Protein AF-A0A1R4H0F1-F1 (afdb_monomer_lite)

Sequence (325 aa):
MDKLKLHSPNFIQDNIAKLAELFPNCITETLGTDGMPQKAIDFDQLRQELSDKIVEGPQERYQLNWPGKREALLTANAPIAKTLRPYREESVDFDTTQNLYIEGDNLDALKLLQETYLGKVKMIYIDPPYNTGNDFIYEDDFAEDSESYLLKSNQKDEAGNRLVTNDESNGRFHSDWLSMMYSRLKLARNLLRDDGVIFISIDDNEQANLKRLCDEIFGESNLLATITIKVRYEGKTLVEDMNFQKLIENVYFYAKSKPLVKLKKPESEYDFSKFEWYIKETGEPNIIELGGKKVEVFFDGSFEIVRGEPSNRHSAPLNKNLAFN

InterPro domains:
  IPR002052 DNA methylase, N-6 adenine-specific, conserved site [PS00092] (124-130)
  IPR002295 N4/N6-methyltransferase, Type III restriction-modification enzyme EcoPI Mod subunit-like [PR00506] (121-133)
  IPR002295 N4/N6-methyltransferase, Type III restriction-modification enzyme EcoPI Mod subunit-like [PR00506] (184-203)
  IPR002941 DNA methylase N-4/N-6 [PF01555] (121-277)
  IPR029063 S-adenosyl-L-methionine-dependent methyltransferase superfamily [G3DSA:3.40.50.150] (95-323)
  IPR029063 S-adenosyl-L-methionine-dependent methyltransferase superfamily [SSF53335] (89-293)

Foldseek 3Di:
DPPPPPDDDPVQVVVLVVCCLVQVLQWFWDQDPVRDTDIDGNPQVVVLLVDLDRDDDDDDGDADDDPCQSVLSNLLVPADPDDDDDDVVPDDPVVPDPDDDGDDDLLNVLRNCCVPQFQPAAEAEDEDDQLPQADDDDDSDPDDPVVVVCVVQVQADPVGDGNDRLHPPDPCSLVVVLSSVLSNVLSVLRSHHQLHKYKYKYAPRCVVVVLSSCCSRQNPVQWPDKDKDQPDDDPDDDDPPDPDDRGIIIMTMGGSHNVNHDDDDPDDDDDLPVVFKAKAFQAFFDWDADPNDTDTADDPPRIDIDGHDRDPDPRPPPPPPHPDD

pLDDT: mean 75.24, std 17.69, range [31.14, 98.38]

Organism: NCBI:txid360316

Structure (mmCIF, N/CA/C/O backbone):
data_AF-A0A1R4H0F1-F1
#
_entry.id   AF-A0A1R4H0F1-F1
#
loop_
_atom_site.group_PDB
_atom_site.id
_atom_site.type_symbol
_atom_site.label_atom_id
_atom_site.label_alt_id
_atom_site.label_comp_id
_atom_site.label_asym_id
_atom_site.label_entity_id
_atom_site.label_seq_id
_atom_site.pdbx_PDB_ins_code
_atom_site.Cartn_x
_atom_site.Cartn_y
_atom_site.Cartn_z
_atom_site.occupancy
_atom_site.B_iso_or_equiv
_atom_site.auth_seq_id
_atom_site.auth_comp_id
_atom_site.auth_asym_id
_atom_site.auth_atom_id
_atom_site.pdbx_PDB_model_num
ATOM 1 N N . MET A 1 1 ? 17.149 -40.852 -5.170 1.00 35.75 1 MET A N 1
ATOM 2 C CA . MET A 1 1 ? 17.083 -41.251 -3.750 1.00 35.75 1 MET A CA 1
ATOM 3 C C . MET A 1 1 ? 17.073 -39.980 -2.928 1.00 35.75 1 MET A C 1
ATOM 5 O O . MET A 1 1 ? 18.125 -39.372 -2.758 1.00 35.75 1 MET A O 1
ATOM 9 N N . ASP A 1 2 ? 15.892 -39.551 -2.493 1.00 42.28 2 ASP A N 1
ATOM 10 C CA . ASP A 1 2 ? 15.764 -38.468 -1.523 1.00 42.28 2 ASP A CA 1
ATOM 11 C C . ASP A 1 2 ? 16.336 -38.944 -0.191 1.00 42.28 2 ASP A C 1
ATOM 13 O O . ASP A 1 2 ? 15.896 -39.950 0.370 1.00 42.28 2 ASP A O 1
ATOM 17 N N . LYS A 1 3 ? 17.375 -38.261 0.295 1.00 45.94 3 LYS A N 1
ATOM 18 C CA . LYS A 1 3 ? 17.922 -38.529 1.624 1.00 45.94 3 LYS A CA 1
ATOM 19 C C . LYS A 1 3 ? 16.839 -38.194 2.650 1.00 45.94 3 LYS A C 1
ATOM 21 O O . LYS A 1 3 ? 16.503 -37.025 2.828 1.00 45.94 3 LYS A O 1
ATOM 26 N N . LEU A 1 4 ? 16.314 -39.218 3.325 1.00 45.72 4 LEU A N 1
ATOM 27 C CA . LEU A 1 4 ? 15.469 -39.060 4.507 1.00 45.72 4 LEU A CA 1
ATOM 28 C C . LEU A 1 4 ? 16.201 -38.175 5.524 1.00 45.72 4 LEU A C 1
ATOM 30 O O . LEU A 1 4 ? 17.261 -38.541 6.034 1.00 45.72 4 LEU A O 1
ATOM 34 N N . LYS A 1 5 ? 15.645 -36.991 5.796 1.00 44.50 5 LYS A N 1
ATOM 35 C CA . LYS A 1 5 ? 16.116 -36.112 6.868 1.00 44.50 5 LYS A CA 1
ATOM 36 C C . LYS A 1 5 ? 15.763 -36.784 8.203 1.00 44.50 5 LYS A C 1
ATOM 38 O O . LYS A 1 5 ? 14.601 -36.819 8.585 1.00 44.50 5 LYS A O 1
ATOM 43 N N . LEU A 1 6 ? 16.757 -37.352 8.887 1.00 44.75 6 LEU A N 1
ATOM 44 C CA . LEU A 1 6 ? 16.629 -38.085 10.161 1.00 44.75 6 LEU A CA 1
ATOM 45 C C . LEU A 1 6 ? 16.528 -37.153 11.386 1.00 44.75 6 LEU A C 1
ATOM 47 O O . LEU A 1 6 ? 17.068 -37.447 12.452 1.00 44.75 6 LEU A O 1
ATOM 51 N N . HIS A 1 7 ? 15.860 -36.010 11.243 1.00 51.75 7 HIS A N 1
ATOM 52 C CA . HIS A 1 7 ? 15.676 -35.040 12.320 1.00 51.75 7 HIS A CA 1
ATOM 53 C C . HIS A 1 7 ? 14.220 -34.580 12.330 1.00 51.75 7 HIS A C 1
ATOM 55 O O . HIS A 1 7 ? 13.654 -34.311 11.269 1.00 51.75 7 HIS A O 1
ATOM 61 N N . SER A 1 8 ? 13.618 -34.502 13.519 1.00 45.91 8 SER A N 1
ATOM 62 C CA . SER A 1 8 ? 12.280 -33.934 13.693 1.00 45.91 8 SER A CA 1
ATOM 63 C C . SER A 1 8 ? 12.235 -32.511 13.112 1.00 45.91 8 SER A C 1
ATOM 65 O O . SER A 1 8 ? 13.209 -31.773 13.289 1.00 45.91 8 SER A O 1
ATOM 67 N N . PRO A 1 9 ? 11.149 -32.109 12.421 1.00 54.06 9 PRO A N 1
ATOM 68 C CA . PRO A 1 9 ? 11.022 -30.764 11.868 1.00 54.06 9 PRO A CA 1
ATOM 69 C C . PRO A 1 9 ? 11.226 -29.710 12.957 1.00 54.06 9 PRO A C 1
ATOM 71 O O . PRO A 1 9 ? 10.738 -29.867 14.079 1.00 54.06 9 PRO A O 1
ATOM 74 N N . ASN A 1 10 ? 11.932 -28.627 12.634 1.00 60.00 10 ASN A N 1
ATOM 75 C CA . ASN A 1 10 ? 12.036 -27.485 13.533 1.00 60.00 10 ASN A CA 1
ATOM 76 C C . ASN A 1 10 ? 10.717 -26.699 13.502 1.00 60.00 10 ASN A C 1
ATOM 78 O O . ASN A 1 10 ? 10.579 -25.711 12.783 1.00 60.00 10 ASN A O 1
ATOM 82 N N . PHE A 1 11 ? 9.751 -27.143 14.307 1.00 66.00 11 PHE A N 1
ATOM 83 C CA . PHE A 1 11 ? 8.430 -26.523 14.404 1.00 66.00 11 PHE A CA 1
ATOM 84 C C . PHE A 1 11 ? 8.490 -25.044 14.807 1.00 66.00 11 PHE A C 1
ATOM 86 O O . PHE A 1 11 ? 7.565 -24.302 14.502 1.00 66.00 11 PHE A O 1
ATOM 93 N N . ILE A 1 12 ? 9.565 -24.593 15.466 1.00 64.12 12 ILE A N 1
ATOM 94 C CA . ILE A 1 12 ? 9.729 -23.186 15.851 1.00 64.12 12 ILE A CA 1
ATOM 95 C C . ILE A 1 12 ? 9.881 -22.324 14.598 1.00 64.12 12 ILE A C 1
ATOM 97 O O . ILE A 1 12 ? 9.197 -21.316 14.469 1.00 64.12 12 ILE A O 1
ATOM 101 N N . GLN A 1 13 ? 10.718 -22.741 13.648 1.00 68.94 13 GLN A N 1
ATOM 102 C CA . GLN A 1 13 ? 10.959 -21.980 12.422 1.00 68.94 13 GLN A CA 1
ATOM 103 C C . GLN A 1 13 ? 9.722 -21.965 11.511 1.00 68.94 13 GLN A C 1
ATOM 105 O O . GLN A 1 13 ? 9.390 -20.922 10.951 1.00 68.94 13 GLN A O 1
ATOM 110 N N . ASP A 1 14 ? 8.987 -23.079 11.449 1.00 71.25 14 ASP A N 1
ATOM 111 C CA . ASP A 1 14 ? 7.709 -23.164 10.731 1.00 71.25 14 ASP A CA 1
ATOM 112 C C . ASP A 1 14 ? 6.618 -22.300 11.388 1.00 71.25 14 ASP A C 1
ATOM 114 O O . ASP A 1 14 ? 5.828 -21.653 10.700 1.00 71.25 14 ASP A O 1
ATOM 118 N N . ASN A 1 15 ? 6.574 -22.249 12.723 1.00 71.88 15 ASN A N 1
ATOM 119 C CA . ASN A 1 15 ? 5.637 -21.398 13.457 1.00 71.88 15 ASN A CA 1
ATOM 120 C C . ASN A 1 15 ? 5.981 -19.913 13.302 1.00 71.88 15 ASN A C 1
ATOM 122 O O . ASN A 1 15 ? 5.075 -19.107 13.106 1.00 71.88 15 ASN A O 1
ATOM 126 N N . ILE A 1 16 ? 7.270 -19.554 13.323 1.00 77.25 16 ILE A N 1
ATOM 127 C CA . ILE A 1 16 ? 7.734 -18.195 13.017 1.00 77.25 16 ILE A CA 1
ATOM 128 C C . ILE A 1 16 ? 7.351 -17.826 11.585 1.00 77.25 16 ILE A C 1
ATOM 130 O O . ILE A 1 16 ? 6.864 -16.725 11.369 1.00 77.25 16 ILE A O 1
ATOM 134 N N . ALA A 1 17 ? 7.504 -18.729 10.613 1.00 76.88 17 ALA A N 1
ATOM 135 C CA . ALA A 1 17 ? 7.115 -18.465 9.228 1.00 76.88 17 ALA A CA 1
ATOM 136 C C . ALA A 1 17 ? 5.603 -18.214 9.081 1.00 76.88 17 ALA A C 1
ATOM 138 O O . ALA A 1 17 ? 5.207 -17.260 8.416 1.00 76.88 17 ALA A O 1
ATOM 139 N N . LYS A 1 18 ? 4.757 -19.007 9.753 1.00 79.19 18 LYS A N 1
ATOM 140 C CA . LYS A 1 18 ? 3.297 -18.795 9.770 1.00 79.19 18 LYS A CA 1
ATOM 141 C C . LYS A 1 18 ? 2.907 -17.490 10.461 1.00 79.19 18 LYS A C 1
ATOM 143 O O . LYS A 1 18 ? 2.039 -16.771 9.978 1.00 79.19 18 LYS A O 1
ATOM 148 N N . LEU A 1 19 ? 3.547 -17.169 11.586 1.00 81.19 19 LEU A N 1
ATOM 149 C CA . LEU A 1 19 ? 3.312 -15.904 12.279 1.00 81.19 19 LEU A CA 1
ATOM 150 C C . LEU A 1 19 ? 3.825 -14.714 11.467 1.00 81.19 19 LEU A C 1
ATOM 152 O O . LEU A 1 19 ? 3.158 -13.694 11.452 1.00 81.19 19 LEU A O 1
ATOM 156 N N . ALA A 1 20 ? 4.925 -14.857 10.727 1.00 80.69 20 ALA A N 1
ATOM 157 C CA . ALA A 1 20 ? 5.424 -13.840 9.804 1.00 80.69 20 ALA A CA 1
ATOM 158 C C . ALA A 1 20 ? 4.466 -13.588 8.634 1.00 80.69 20 ALA A C 1
ATOM 160 O O . ALA A 1 20 ? 4.371 -12.470 8.138 1.00 80.69 20 ALA A O 1
ATOM 161 N N . GLU A 1 21 ? 3.760 -14.621 8.178 1.00 77.50 21 GLU A N 1
ATOM 162 C CA . GLU A 1 21 ? 2.752 -14.496 7.127 1.00 77.50 21 GLU A CA 1
ATOM 163 C C . GLU A 1 21 ? 1.502 -13.749 7.623 1.00 77.50 21 GLU A C 1
ATOM 165 O O . GLU A 1 21 ? 0.977 -12.865 6.937 1.00 77.50 21 GLU A O 1
ATOM 170 N N . LEU A 1 22 ? 1.046 -14.066 8.838 1.00 75.38 22 LEU A N 1
ATOM 171 C CA . LEU A 1 22 ? -0.138 -13.452 9.443 1.00 75.38 22 LEU A CA 1
ATOM 172 C C . LEU A 1 22 ? 0.143 -12.038 9.977 1.00 75.38 22 LEU A C 1
ATOM 174 O O . LEU A 1 22 ? -0.590 -11.105 9.645 1.00 75.38 22 LEU A O 1
ATOM 178 N N . PHE A 1 23 ? 1.226 -11.891 10.739 1.00 82.00 23 PHE A N 1
ATOM 179 C CA . PHE A 1 23 ? 1.650 -10.697 11.473 1.00 82.00 23 PHE A CA 1
ATOM 180 C C . PHE A 1 23 ? 3.108 -10.337 11.120 1.00 82.00 23 PHE A C 1
ATOM 182 O O . PHE A 1 23 ? 4.016 -10.518 11.937 1.00 82.00 23 PHE A O 1
ATOM 189 N N . PRO A 1 24 ? 3.373 -9.852 9.892 1.00 79.06 24 PRO A N 1
ATOM 190 C CA . PRO A 1 24 ? 4.731 -9.532 9.443 1.00 79.06 24 PRO A CA 1
ATOM 191 C C . PRO A 1 24 ? 5.394 -8.444 10.291 1.00 79.06 24 PRO A C 1
ATOM 193 O O . PRO A 1 24 ? 6.608 -8.476 10.481 1.00 79.06 24 PRO A O 1
ATOM 196 N N . ASN A 1 25 ? 4.599 -7.521 10.836 1.00 74.12 25 ASN A N 1
ATOM 197 C CA . ASN A 1 25 ? 5.060 -6.465 11.728 1.00 74.12 25 ASN A CA 1
ATOM 198 C C . ASN A 1 25 ? 5.631 -7.016 13.042 1.00 74.12 25 ASN A C 1
ATOM 200 O O . ASN A 1 25 ? 6.566 -6.430 13.562 1.00 74.12 25 ASN A O 1
ATOM 204 N N . CYS A 1 26 ? 5.141 -8.160 13.533 1.00 81.12 26 CYS A N 1
ATOM 205 C CA . CYS A 1 26 ? 5.631 -8.811 14.751 1.00 81.12 26 CYS A CA 1
AT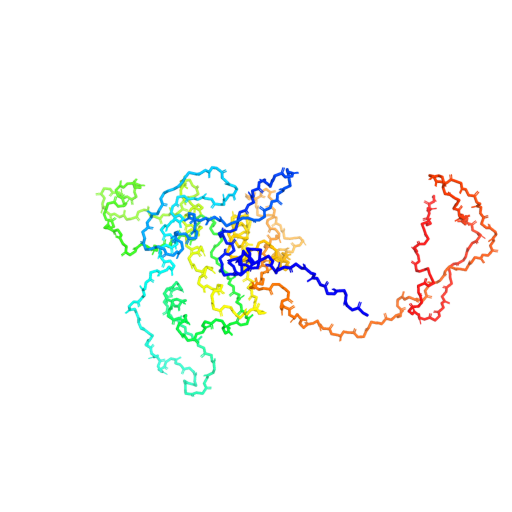OM 206 C C . CYS A 1 26 ? 6.940 -9.590 14.553 1.00 81.12 26 CYS A C 1
ATOM 208 O O . CYS A 1 26 ? 7.341 -10.330 15.450 1.00 81.12 26 CYS A O 1
ATOM 210 N N . ILE A 1 27 ? 7.592 -9.507 13.392 1.00 81.31 27 ILE A N 1
ATOM 211 C CA . ILE A 1 27 ? 8.864 -10.188 13.144 1.00 81.31 27 ILE A CA 1
ATOM 212 C C . ILE A 1 27 ? 10.009 -9.205 13.327 1.00 81.31 27 ILE A C 1
ATOM 214 O O . ILE A 1 27 ? 10.061 -8.159 12.689 1.00 81.31 27 ILE A O 1
ATOM 218 N N . THR A 1 28 ? 10.959 -9.580 14.174 1.00 78.19 28 THR A N 1
ATOM 219 C CA . THR A 1 28 ? 12.157 -8.797 14.471 1.00 78.19 28 THR A CA 1
ATOM 220 C C . THR A 1 28 ? 13.416 -9.630 14.232 1.00 78.19 28 THR A C 1
ATOM 222 O O . THR A 1 28 ? 13.347 -10.845 14.028 1.00 78.19 28 THR A O 1
ATOM 225 N N . GLU A 1 29 ? 14.579 -8.990 14.243 1.00 79.75 29 GLU A N 1
ATOM 226 C CA . GLU A 1 29 ? 15.872 -9.658 14.112 1.00 79.75 29 GLU A CA 1
ATOM 227 C C . GLU A 1 29 ? 16.598 -9.647 15.458 1.00 79.75 29 GLU A C 1
ATOM 229 O O . GLU A 1 29 ? 16.729 -8.615 16.113 1.00 79.75 29 GLU A O 1
ATOM 234 N N . THR A 1 30 ? 17.079 -10.814 15.878 1.00 73.56 30 THR A N 1
ATOM 235 C CA . THR A 1 30 ? 17.906 -10.975 17.081 1.00 73.56 30 THR A CA 1
ATOM 236 C C . THR A 1 30 ? 19.230 -11.618 16.711 1.00 73.56 30 THR A C 1
ATOM 238 O O . THR A 1 30 ? 19.293 -12.422 15.783 1.00 73.56 30 THR A O 1
ATOM 241 N N . LEU A 1 31 ? 20.298 -11.291 17.435 1.00 71.38 31 LEU A N 1
ATOM 242 C CA . LEU A 1 31 ? 21.578 -11.967 17.254 1.00 71.38 31 LEU A CA 1
ATOM 243 C C . LEU A 1 31 ? 21.491 -13.382 17.838 1.00 71.38 31 LEU A C 1
ATOM 245 O O . LEU A 1 31 ? 21.255 -13.553 19.034 1.00 71.38 31 LEU A O 1
ATOM 249 N N . GLY A 1 32 ? 21.677 -14.392 16.987 1.00 65.44 32 GLY A N 1
ATOM 250 C CA . GLY A 1 32 ? 21.811 -15.776 17.429 1.00 65.44 32 GLY A CA 1
ATOM 251 C C . GLY A 1 32 ? 23.121 -16.003 18.188 1.00 65.44 32 GLY A C 1
ATOM 252 O O . GLY A 1 32 ? 24.015 -15.155 18.192 1.00 65.44 32 GLY A O 1
ATOM 253 N N . THR A 1 33 ? 23.279 -17.194 18.769 1.00 62.19 33 THR A N 1
ATOM 254 C CA . THR A 1 33 ? 24.511 -17.637 19.461 1.00 62.19 33 THR A CA 1
ATOM 255 C C . THR A 1 33 ? 25.776 -17.539 18.605 1.00 62.19 33 THR A C 1
ATOM 257 O O . THR A 1 33 ? 26.886 -17.518 19.127 1.00 62.19 33 THR A O 1
ATOM 260 N N . ASP A 1 34 ? 25.591 -17.435 17.293 1.00 70.81 34 ASP A N 1
ATOM 261 C CA . ASP A 1 34 ? 26.627 -17.498 16.271 1.00 70.81 34 ASP A CA 1
ATOM 262 C C . ASP A 1 34 ? 26.987 -16.090 15.748 1.00 70.81 34 ASP A C 1
ATOM 264 O O . ASP A 1 34 ? 27.758 -15.951 14.801 1.00 70.81 34 ASP A O 1
ATOM 268 N N . GLY A 1 35 ? 26.384 -15.036 16.320 1.00 67.50 35 GLY A N 1
ATOM 269 C CA . GLY A 1 35 ? 26.554 -13.640 15.899 1.00 67.50 35 GLY A CA 1
ATOM 270 C C . GLY A 1 35 ? 25.820 -13.265 14.606 1.00 67.50 35 GLY A C 1
ATOM 271 O O . GLY A 1 35 ? 25.926 -12.130 14.152 1.00 67.50 35 GLY A O 1
ATOM 272 N N . MET A 1 36 ? 25.065 -14.194 14.014 1.00 66.00 36 MET A N 1
ATOM 273 C CA . MET A 1 36 ? 24.259 -13.956 12.814 1.00 66.00 36 MET A CA 1
ATOM 274 C C . MET A 1 36 ? 22.847 -13.473 13.179 1.00 66.00 36 MET A C 1
ATOM 276 O O . MET A 1 36 ? 22.271 -13.987 14.146 1.00 66.00 36 MET A O 1
ATOM 280 N N . PRO A 1 37 ? 22.256 -12.536 12.412 1.00 70.06 37 PRO A N 1
ATOM 281 C CA . PRO A 1 37 ? 20.871 -12.123 12.606 1.00 70.06 37 PRO A CA 1
ATOM 282 C C . PRO A 1 37 ? 19.925 -13.295 12.309 1.00 70.06 37 PRO A C 1
ATOM 284 O O . PRO A 1 37 ? 19.971 -13.912 11.244 1.00 70.06 37 PRO A O 1
ATOM 287 N N . GLN A 1 38 ? 19.068 -13.617 13.273 1.00 73.50 38 GLN A N 1
ATOM 288 C CA . GLN A 1 38 ? 18.016 -14.622 13.172 1.00 73.50 38 GLN A CA 1
ATOM 289 C C . GLN A 1 38 ? 16.654 -13.958 13.370 1.00 73.50 38 GLN A C 1
ATOM 291 O O . GLN A 1 38 ? 16.481 -13.124 14.262 1.00 73.50 38 GLN A O 1
ATOM 296 N N . LYS A 1 39 ? 15.672 -14.357 12.552 1.00 74.00 39 LYS A N 1
ATOM 297 C CA . LYS A 1 39 ? 14.285 -13.901 12.690 1.00 74.00 39 LYS A CA 1
ATOM 298 C C . LYS A 1 39 ? 13.688 -14.433 13.990 1.00 74.00 39 LYS A C 1
ATOM 300 O O . LYS A 1 39 ? 13.680 -15.643 14.214 1.00 74.00 39 LYS A O 1
ATOM 305 N N . ALA A 1 40 ? 13.151 -13.534 14.797 1.00 76.56 40 ALA A N 1
ATOM 306 C CA . ALA A 1 40 ? 12.453 -13.815 16.039 1.00 76.56 40 ALA A CA 1
ATOM 307 C C . ALA A 1 40 ? 11.068 -13.154 16.029 1.00 76.56 40 ALA A C 1
ATOM 309 O O . ALA A 1 40 ? 10.782 -12.285 15.206 1.00 76.56 40 ALA A O 1
ATOM 310 N N . ILE A 1 41 ? 10.200 -13.585 16.942 1.00 77.75 41 ILE A N 1
ATOM 311 C CA . ILE A 1 41 ? 8.876 -12.990 17.134 1.00 77.75 41 ILE A CA 1
ATOM 312 C C . ILE A 1 41 ? 8.973 -11.930 18.227 1.00 77.75 41 ILE A C 1
ATOM 314 O O . ILE A 1 41 ? 9.466 -12.200 19.324 1.00 77.75 41 ILE A O 1
ATOM 318 N N . ASP A 1 42 ? 8.457 -10.744 17.935 1.00 73.94 42 ASP A N 1
ATOM 319 C CA . ASP A 1 42 ? 8.172 -9.720 18.921 1.00 73.94 42 ASP A CA 1
ATOM 320 C C . ASP A 1 42 ? 6.906 -10.107 19.692 1.00 73.94 42 ASP A C 1
ATOM 322 O O . ASP A 1 42 ? 5.777 -9.923 19.233 1.00 73.94 42 ASP A O 1
ATOM 326 N N . PHE A 1 43 ? 7.100 -10.707 20.866 1.00 72.00 43 PHE A N 1
ATOM 327 C CA . PHE A 1 43 ? 5.990 -11.124 21.715 1.00 72.00 43 PHE A CA 1
ATOM 328 C C . PHE A 1 43 ? 5.200 -9.947 22.283 1.00 72.00 43 PHE A C 1
ATOM 330 O O . PHE A 1 43 ? 4.020 -10.136 22.554 1.00 72.00 43 PHE A O 1
ATOM 337 N N . ASP A 1 44 ? 5.788 -8.760 22.436 1.00 69.56 44 ASP A N 1
ATOM 338 C CA . ASP A 1 44 ? 5.064 -7.592 22.939 1.00 69.56 44 ASP A CA 1
ATOM 339 C C . ASP A 1 44 ? 4.136 -7.044 21.854 1.00 69.56 44 ASP A C 1
ATOM 341 O O . ASP A 1 44 ? 2.956 -6.802 22.112 1.00 69.56 44 ASP A O 1
ATOM 345 N N . GLN A 1 45 ? 4.619 -6.956 20.612 1.00 70.69 45 GLN A N 1
ATOM 346 C CA . GLN A 1 45 ? 3.795 -6.557 19.473 1.00 70.69 45 GLN A CA 1
ATOM 347 C C . GLN A 1 45 ? 2.749 -7.614 19.121 1.00 70.69 45 GLN A C 1
ATOM 349 O O . GLN A 1 45 ? 1.597 -7.271 18.872 1.00 70.69 45 GLN A O 1
ATOM 354 N N . LEU A 1 46 ? 3.108 -8.900 19.165 1.00 79.12 46 LEU A N 1
ATOM 355 C CA . LEU A 1 46 ? 2.144 -9.984 18.983 1.00 79.12 46 LEU A CA 1
ATOM 356 C C . LEU A 1 46 ? 1.079 -9.948 20.082 1.00 79.12 46 LEU A C 1
ATOM 358 O O . LEU A 1 46 ? -0.105 -10.108 19.806 1.00 79.12 46 LEU A O 1
ATOM 362 N N . ARG A 1 47 ? 1.472 -9.690 21.335 1.00 73.56 47 ARG A N 1
ATOM 363 C CA . ARG A 1 47 ? 0.522 -9.527 22.437 1.00 73.56 47 ARG A CA 1
ATOM 364 C C . ARG A 1 47 ? -0.356 -8.302 22.231 1.00 73.56 47 ARG A C 1
ATOM 366 O O . ARG A 1 47 ? -1.532 -8.394 22.540 1.00 73.56 47 ARG A O 1
ATOM 373 N N . GLN A 1 48 ? 0.170 -7.206 21.685 1.00 70.44 48 GLN A N 1
ATOM 374 C CA . GLN A 1 48 ? -0.606 -6.014 21.342 1.00 70.44 48 GLN A CA 1
ATOM 375 C C . GLN A 1 48 ? -1.597 -6.259 20.193 1.00 70.44 48 GLN A C 1
ATOM 377 O O . GLN A 1 48 ? -2.708 -5.748 20.255 1.00 70.44 48 GLN A O 1
ATOM 382 N N . GLU A 1 49 ? -1.233 -7.043 19.177 1.00 70.88 49 GLU A N 1
ATOM 383 C CA . GLU A 1 49 ? -2.146 -7.461 18.098 1.00 70.88 49 GLU A CA 1
ATOM 384 C C . GLU A 1 49 ? -3.266 -8.379 18.611 1.00 70.88 49 GLU A C 1
ATOM 386 O O . GLU A 1 49 ? -4.377 -8.370 18.087 1.00 70.88 49 GLU A O 1
ATOM 391 N N . LEU A 1 50 ? -2.982 -9.161 19.655 1.00 76.50 50 LEU A N 1
ATOM 392 C CA . LEU A 1 50 ? -3.917 -10.106 20.267 1.00 76.50 50 LEU A CA 1
ATOM 393 C C . LEU A 1 50 ? -4.665 -9.537 21.489 1.00 76.50 50 LEU A C 1
ATOM 395 O O . LEU A 1 50 ? -5.475 -10.250 22.082 1.00 76.50 50 LEU A O 1
ATOM 399 N N . SER A 1 51 ? -4.390 -8.292 21.890 1.00 64.44 51 SER A N 1
ATOM 400 C CA . SER A 1 51 ? -4.916 -7.653 23.104 1.00 64.44 51 SER A CA 1
ATOM 401 C C . SER A 1 51 ? -5.691 -6.387 22.762 1.00 64.44 51 SER A C 1
ATOM 403 O O . SER A 1 51 ? -5.239 -5.543 21.994 1.00 64.44 51 SER A O 1
ATOM 405 N N . ASP A 1 52 ? -6.832 -6.210 23.418 1.00 51.00 52 ASP A N 1
ATOM 406 C CA . ASP A 1 52 ? -7.659 -5.001 23.388 1.00 51.00 52 ASP A CA 1
ATOM 407 C C . ASP A 1 52 ? -7.085 -3.853 24.243 1.00 51.00 52 ASP A C 1
ATOM 409 O O . ASP A 1 52 ? -7.620 -2.746 24.257 1.00 51.00 52 ASP A O 1
ATOM 413 N N . LYS A 1 53 ? -5.985 -4.103 24.966 1.00 51.53 53 LYS A N 1
ATOM 414 C CA . LYS A 1 53 ? -5.324 -3.144 25.866 1.00 51.53 53 LYS A CA 1
ATOM 415 C C . LYS A 1 53 ? -3.869 -2.901 25.486 1.00 51.53 53 LYS A C 1
ATOM 417 O O . LYS A 1 53 ? -3.187 -3.787 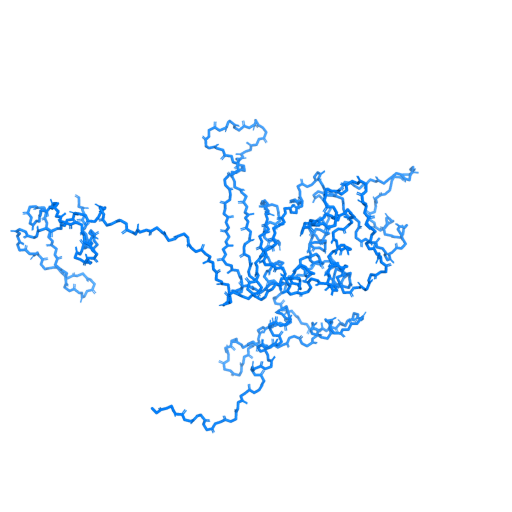24.970 1.00 51.53 53 LYS A O 1
ATOM 422 N N . ILE A 1 54 ? -3.404 -1.694 25.799 1.00 52.28 54 ILE A N 1
ATOM 423 C CA . ILE A 1 54 ? -2.026 -1.218 25.644 1.00 52.28 54 ILE A CA 1
ATOM 424 C C . ILE A 1 54 ? -1.094 -2.039 26.554 1.00 52.28 54 ILE A C 1
ATOM 426 O O . ILE A 1 54 ? -1.181 -1.950 27.776 1.00 52.28 54 ILE A O 1
ATOM 430 N N . VAL A 1 55 ? -0.205 -2.841 25.961 1.00 52.38 55 VAL A N 1
ATOM 431 C CA . VAL A 1 55 ? 0.882 -3.543 26.670 1.00 52.38 55 VAL A CA 1
ATOM 432 C C . VAL A 1 55 ? 2.166 -2.721 26.527 1.00 52.38 55 VAL A C 1
ATOM 434 O O . VAL A 1 55 ? 2.516 -2.324 25.417 1.00 52.38 55 VAL A O 1
ATOM 437 N N . GLU A 1 56 ? 2.851 -2.404 27.625 1.00 51.50 56 GLU A N 1
ATOM 438 C CA . GLU A 1 56 ? 4.181 -1.772 27.598 1.00 51.50 56 GLU A CA 1
ATOM 439 C C . GLU A 1 56 ? 5.279 -2.823 27.796 1.00 51.50 56 GLU A C 1
ATOM 441 O O . GLU A 1 56 ? 5.160 -3.693 28.660 1.00 51.50 56 GLU A O 1
ATOM 446 N N . GLY A 1 57 ? 6.350 -2.726 27.006 1.00 56.50 57 GLY A N 1
ATOM 447 C CA . GLY A 1 57 ? 7.530 -3.588 27.076 1.00 56.50 57 GLY A CA 1
ATOM 448 C C . GLY A 1 57 ? 8.798 -2.834 26.638 1.00 56.50 57 GLY A C 1
ATOM 449 O O . GLY A 1 57 ? 8.688 -1.856 25.891 1.00 56.50 57 GLY A O 1
ATOM 450 N N . PRO A 1 58 ? 10.000 -3.214 27.121 1.00 54.94 58 PRO A N 1
ATOM 451 C CA . PRO A 1 58 ? 11.241 -2.510 26.815 1.00 54.94 58 PRO A CA 1
ATOM 452 C C . PRO A 1 58 ? 11.989 -3.150 25.630 1.00 54.94 58 PRO A C 1
ATOM 454 O O . PRO A 1 58 ? 12.307 -4.334 25.690 1.00 54.94 58 PRO A O 1
ATOM 457 N N . GLN A 1 59 ? 12.347 -2.360 24.605 1.00 51.06 59 GLN A N 1
ATOM 458 C CA . GLN A 1 59 ? 13.716 -2.210 24.055 1.00 51.06 59 GLN A CA 1
ATOM 459 C C . GLN A 1 59 ? 13.753 -1.509 22.683 1.00 51.06 59 GLN A C 1
ATOM 461 O O . GLN A 1 59 ? 12.869 -1.674 21.848 1.00 51.06 59 GLN A O 1
ATOM 466 N N . GLU A 1 60 ? 14.833 -0.751 22.459 1.00 46.31 60 GLU A N 1
ATOM 467 C CA . GLU A 1 60 ? 15.207 -0.118 21.189 1.00 46.31 60 GLU A CA 1
ATOM 468 C C . GLU A 1 60 ? 15.376 -1.172 20.082 1.00 46.31 60 GLU A C 1
ATOM 470 O O . GLU A 1 60 ? 16.327 -1.953 20.075 1.00 46.31 60 GLU A O 1
ATOM 475 N N . ARG A 1 61 ? 14.436 -1.202 19.136 1.00 59.12 61 ARG A N 1
ATOM 476 C CA . ARG A 1 61 ? 14.477 -2.034 17.927 1.00 59.12 61 ARG A CA 1
ATOM 477 C C . ARG A 1 61 ? 14.198 -1.157 16.714 1.00 59.12 61 ARG A C 1
ATOM 479 O O . ARG A 1 61 ? 13.556 -0.114 16.844 1.00 59.12 61 ARG A O 1
ATOM 486 N N . TYR A 1 62 ? 14.675 -1.567 15.539 1.00 61.97 62 TYR A N 1
ATOM 487 C CA . TYR A 1 62 ? 14.350 -0.863 14.300 1.00 61.97 62 TYR A CA 1
ATOM 488 C C . TYR A 1 62 ? 12.857 -1.033 14.003 1.00 61.97 62 TYR A C 1
ATOM 490 O O . TYR A 1 62 ? 12.409 -2.105 13.608 1.00 61.97 62 TYR A O 1
ATOM 498 N N . GLN A 1 63 ? 12.092 0.029 14.229 1.00 70.50 63 GLN A N 1
ATOM 499 C CA . GLN A 1 63 ? 10.664 0.102 13.951 1.00 70.50 63 GLN A CA 1
ATOM 500 C C . GLN A 1 63 ? 10.311 1.523 13.518 1.00 70.50 63 GLN A C 1
ATOM 502 O O . GLN A 1 63 ? 10.887 2.493 14.018 1.00 70.50 63 GLN A O 1
ATOM 507 N N . LEU A 1 64 ? 9.342 1.657 12.615 1.00 79.75 64 LEU A N 1
ATOM 508 C CA . LEU A 1 64 ? 8.720 2.951 12.359 1.00 79.75 64 LEU A CA 1
ATOM 509 C C . LEU A 1 64 ? 7.841 3.289 13.569 1.00 79.75 64 LEU A C 1
ATOM 511 O O . LEU A 1 64 ? 6.926 2.533 13.887 1.00 79.75 64 LEU A O 1
ATOM 515 N N . ASN A 1 65 ? 8.107 4.392 14.263 1.00 82.44 65 ASN A N 1
ATOM 516 C CA . ASN A 1 65 ? 7.298 4.820 15.402 1.00 82.44 65 ASN A CA 1
ATOM 517 C C . ASN A 1 65 ? 6.904 6.289 15.258 1.00 82.44 65 ASN A C 1
ATOM 519 O O . ASN A 1 65 ? 7.706 7.099 14.801 1.00 82.44 65 ASN A O 1
ATOM 523 N N . TRP A 1 66 ? 5.681 6.616 15.666 1.00 82.81 66 TRP A N 1
ATOM 524 C CA . TRP A 1 66 ? 5.150 7.976 15.670 1.00 82.81 66 TRP A CA 1
ATOM 525 C C . TRP A 1 66 ? 4.097 8.133 16.783 1.00 82.81 66 TRP A C 1
ATOM 527 O O . TRP A 1 66 ? 3.465 7.144 17.180 1.00 82.81 66 TRP A O 1
ATOM 537 N N . PRO A 1 67 ? 3.893 9.351 17.313 1.00 75.12 67 PRO A N 1
ATOM 538 C CA . PRO A 1 67 ? 2.769 9.648 18.200 1.00 75.12 67 PRO A CA 1
ATOM 539 C C . PRO A 1 67 ? 1.431 9.291 17.532 1.00 75.12 67 PRO A C 1
ATOM 541 O O . PRO A 1 67 ? 1.178 9.729 16.420 1.00 75.12 67 PRO A O 1
ATOM 544 N N . GLY A 1 68 ? 0.583 8.494 18.190 1.00 74.69 68 GLY A N 1
ATOM 545 C CA . GLY A 1 68 ? -0.712 8.055 17.635 1.00 74.69 68 GLY A CA 1
ATOM 546 C C . GLY A 1 68 ? -0.697 6.682 16.947 1.00 74.69 68 GLY A C 1
ATOM 547 O O . GLY A 1 68 ? -1.755 6.108 16.703 1.00 74.69 68 GLY A O 1
ATOM 548 N N . LYS A 1 69 ? 0.474 6.055 16.734 1.00 80.44 69 LYS A N 1
ATOM 549 C CA . LYS A 1 69 ? 0.564 4.707 16.127 1.00 80.44 69 LYS A CA 1
ATOM 550 C C . LYS A 1 69 ? -0.319 3.662 16.824 1.00 80.44 69 LYS A C 1
ATOM 552 O O . LYS A 1 69 ? -0.972 2.845 16.177 1.00 80.44 69 LYS A O 1
ATOM 557 N N . ARG A 1 70 ? -0.323 3.672 18.161 1.00 72.12 70 ARG A N 1
ATOM 558 C CA . ARG A 1 70 ? -1.093 2.720 18.981 1.00 72.12 70 ARG A CA 1
ATOM 559 C C . ARG A 1 70 ? -2.598 2.941 18.848 1.00 72.12 70 ARG A C 1
ATOM 561 O O . ARG A 1 70 ? -3.347 1.972 18.806 1.00 72.12 70 ARG A O 1
ATOM 568 N N . GLU A 1 71 ? -3.023 4.195 18.762 1.00 72.19 71 GLU A N 1
ATOM 569 C CA . GLU A 1 71 ? -4.423 4.563 18.545 1.00 72.19 71 GLU A CA 1
ATOM 570 C C . GLU A 1 71 ? -4.866 4.121 17.152 1.00 72.19 71 GLU A C 1
ATOM 572 O O . GLU A 1 71 ? -5.858 3.414 17.040 1.00 72.19 71 GLU A O 1
ATOM 577 N N . ALA A 1 72 ? -4.067 4.382 16.112 1.00 72.62 72 ALA A N 1
ATOM 578 C CA . ALA A 1 72 ? -4.353 3.926 14.750 1.00 72.62 72 ALA A CA 1
ATOM 579 C C . ALA A 1 72 ? -4.536 2.397 14.657 1.00 72.62 72 ALA A C 1
ATOM 581 O O . ALA A 1 72 ? -5.399 1.906 13.923 1.00 72.62 72 ALA A O 1
ATOM 582 N N . LEU A 1 73 ? -3.748 1.637 15.427 1.00 73.31 73 LEU A N 1
ATOM 583 C CA . LEU A 1 73 ? -3.887 0.187 15.550 1.00 73.31 73 LEU A CA 1
ATOM 584 C C . LEU A 1 73 ? -5.222 -0.218 16.193 1.00 73.31 73 LEU A C 1
ATOM 586 O O . LEU A 1 73 ? -5.907 -1.105 15.679 1.00 73.31 73 LEU A O 1
ATOM 590 N N . LEU A 1 74 ? -5.596 0.429 17.300 1.00 71.25 74 LEU A N 1
ATOM 591 C CA . LEU A 1 74 ? -6.876 0.192 17.968 1.00 71.25 74 LEU A CA 1
ATOM 592 C C . LEU A 1 74 ? -8.044 0.560 17.054 1.00 71.25 74 LEU A C 1
ATOM 594 O O . LEU A 1 74 ? -8.975 -0.229 16.920 1.00 71.25 74 LEU A O 1
ATOM 598 N N . THR A 1 75 ? -7.970 1.694 16.358 1.00 72.69 75 THR A N 1
ATOM 599 C CA . THR A 1 75 ? -9.001 2.135 15.418 1.00 72.69 75 THR A CA 1
ATOM 600 C C . THR A 1 75 ? -9.180 1.131 14.286 1.00 72.69 75 THR A C 1
ATOM 602 O O . THR A 1 75 ? -10.318 0.823 13.941 1.00 72.69 75 THR A O 1
ATOM 605 N N . ALA A 1 76 ? -8.105 0.551 13.745 1.00 72.31 76 ALA A N 1
ATOM 606 C CA . ALA A 1 76 ? -8.206 -0.494 12.724 1.00 72.31 76 ALA A CA 1
ATOM 607 C C . ALA A 1 76 ? -8.933 -1.752 13.237 1.00 72.31 76 ALA A C 1
ATOM 609 O O . ALA A 1 76 ? -9.761 -2.317 12.526 1.00 72.31 76 ALA A O 1
ATOM 610 N N . ASN A 1 77 ? -8.654 -2.159 14.478 1.00 74.31 77 ASN A N 1
ATOM 611 C CA . ASN A 1 77 ? -9.206 -3.372 15.088 1.00 74.31 77 ASN A CA 1
ATOM 612 C C . ASN A 1 77 ? -10.574 -3.157 15.769 1.00 74.31 77 ASN A C 1
ATOM 614 O O . ASN A 1 77 ? -11.239 -4.130 16.127 1.00 74.31 77 ASN A O 1
ATOM 618 N N . ALA A 1 78 ? -11.004 -1.907 15.963 1.00 74.81 78 ALA A N 1
ATOM 619 C CA . ALA A 1 78 ? -12.245 -1.591 16.658 1.00 74.81 78 ALA A CA 1
ATOM 620 C C . ALA A 1 78 ? -13.475 -2.068 15.861 1.00 74.81 78 ALA A C 1
ATOM 622 O O . ALA A 1 78 ? -13.572 -1.768 14.661 1.00 74.81 78 ALA A O 1
ATOM 623 N N . PRO A 1 79 ? -14.441 -2.746 16.513 1.00 74.31 79 PRO A N 1
ATOM 624 C CA . PRO A 1 79 ? -15.666 -3.194 15.862 1.00 74.31 79 PRO A CA 1
ATOM 625 C C . PRO A 1 79 ? -16.483 -2.000 15.359 1.00 74.31 79 PRO A C 1
ATOM 627 O O . PRO A 1 79 ? -16.446 -0.915 15.939 1.00 74.31 79 PRO A O 1
ATOM 630 N N . ILE A 1 80 ? -17.244 -2.208 14.285 1.00 78.56 80 ILE A N 1
ATOM 631 C CA . ILE A 1 80 ? -18.111 -1.184 13.700 1.00 78.56 80 ILE A CA 1
ATOM 632 C C . ILE A 1 80 ? -19.583 -1.567 13.869 1.00 78.56 80 ILE A C 1
ATOM 634 O O . ILE A 1 80 ? -19.964 -2.710 13.642 1.00 78.56 80 ILE A O 1
ATOM 638 N N . ALA A 1 81 ? -20.414 -0.599 14.263 1.00 78.75 81 ALA A N 1
ATOM 639 C CA . ALA A 1 81 ? -21.866 -0.764 14.418 1.00 78.75 81 ALA A CA 1
ATOM 640 C C . ALA A 1 81 ? -22.677 -0.086 13.292 1.00 78.75 81 ALA A C 1
ATOM 642 O O . ALA A 1 81 ? -23.890 0.092 13.406 1.00 78.75 81 ALA A O 1
ATOM 643 N N . LYS A 1 82 ? -22.008 0.336 12.213 1.00 85.31 82 LYS A N 1
ATOM 644 C CA . LYS A 1 82 ? -22.636 0.927 11.023 1.00 85.31 82 LYS A CA 1
ATOM 645 C C . LYS A 1 82 ? -23.174 -0.177 10.109 1.00 85.31 82 LYS A C 1
ATOM 647 O O . LYS A 1 82 ? -22.790 -1.335 10.220 1.00 85.31 82 LYS A O 1
ATOM 652 N N . THR A 1 83 ? -24.080 0.180 9.204 1.00 87.50 83 THR A N 1
ATOM 653 C CA . THR A 1 83 ? -24.642 -0.745 8.209 1.00 87.50 83 THR A CA 1
ATOM 654 C C . THR A 1 83 ? -24.682 -0.080 6.840 1.00 87.50 83 THR A C 1
ATOM 656 O O . THR A 1 83 ? -24.816 1.140 6.742 1.00 87.50 83 THR A O 1
ATOM 659 N N . LEU A 1 84 ? -24.555 -0.878 5.777 1.00 90.19 84 LEU A N 1
ATOM 660 C CA . LEU A 1 84 ? -24.711 -0.389 4.409 1.00 90.19 84 LEU A CA 1
ATOM 661 C C . LEU A 1 84 ? -26.199 -0.277 4.072 1.00 90.19 84 LEU A C 1
ATOM 663 O O . LEU A 1 84 ? -26.951 -1.246 4.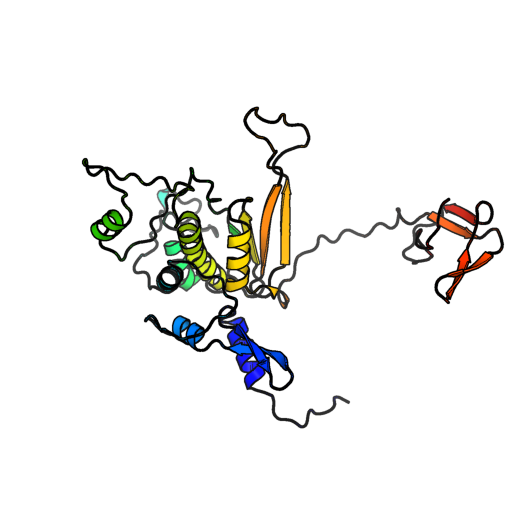202 1.00 90.19 84 LEU A O 1
ATOM 667 N N . ARG A 1 85 ? -26.616 0.900 3.603 1.00 91.19 85 ARG A N 1
ATOM 668 C CA . ARG A 1 85 ? -27.974 1.137 3.113 1.00 91.19 85 ARG A CA 1
ATOM 669 C C . ARG A 1 85 ? -27.961 1.182 1.582 1.00 91.19 85 ARG A C 1
ATOM 671 O O . ARG A 1 85 ? -27.284 2.040 1.025 1.00 91.19 85 ARG A O 1
ATOM 678 N N . PRO A 1 86 ? -28.714 0.314 0.884 1.00 91.06 86 PRO A N 1
ATOM 679 C CA . PRO A 1 86 ? -28.796 0.371 -0.569 1.00 91.06 86 PRO A CA 1
ATOM 680 C C . PRO A 1 86 ? -29.554 1.622 -1.022 1.00 91.06 86 PRO A C 1
ATOM 682 O O . PRO A 1 86 ? -30.627 1.923 -0.491 1.00 91.06 86 PRO A O 1
ATOM 685 N N . TYR A 1 87 ? -29.032 2.306 -2.041 1.00 91.69 87 TYR A N 1
ATOM 686 C CA . TYR A 1 87 ? -29.665 3.484 -2.629 1.00 91.69 87 TYR A CA 1
ATOM 687 C C . TYR A 1 87 ? -30.078 3.219 -4.078 1.00 91.69 87 TYR A C 1
ATOM 689 O O . TYR A 1 87 ? -29.367 3.519 -5.033 1.00 91.69 87 TYR A O 1
ATOM 697 N N . ARG A 1 88 ? -31.237 2.563 -4.225 1.00 90.94 88 ARG A N 1
ATOM 698 C CA . ARG A 1 88 ? -31.722 2.033 -5.510 1.00 90.94 88 ARG A CA 1
ATOM 699 C C . ARG A 1 88 ? -31.996 3.115 -6.555 1.00 90.94 88 ARG A C 1
ATOM 701 O O . ARG A 1 88 ? -31.812 2.841 -7.731 1.00 90.94 88 ARG A O 1
ATOM 708 N N . GLU A 1 89 ? -32.428 4.302 -6.137 1.00 90.12 89 GLU A N 1
ATOM 709 C CA . GLU A 1 89 ? -32.833 5.383 -7.049 1.00 90.12 89 GLU A CA 1
ATOM 710 C C . GLU A 1 89 ? -31.659 5.960 -7.852 1.00 90.12 89 GLU A C 1
ATOM 712 O O . GLU A 1 89 ? -31.832 6.300 -9.018 1.00 90.12 89 GLU A O 1
ATOM 717 N N . GLU A 1 90 ? -30.460 6.001 -7.266 1.00 88.25 90 GLU A N 1
ATOM 718 C CA . GLU A 1 90 ? -29.234 6.459 -7.943 1.00 88.25 90 GLU A CA 1
ATOM 719 C C . GLU A 1 90 ? -28.371 5.307 -8.474 1.00 88.25 90 GLU A C 1
ATOM 721 O O . GLU A 1 90 ? -27.342 5.521 -9.116 1.00 88.25 90 GLU A O 1
ATOM 726 N N . SER A 1 91 ? -28.784 4.065 -8.226 1.00 89.62 91 SER A N 1
ATOM 727 C CA . SER A 1 91 ? -28.042 2.898 -8.683 1.00 89.62 91 SER A CA 1
ATOM 728 C C . SER A 1 91 ? -28.363 2.569 -10.134 1.00 89.62 91 SER A C 1
ATOM 730 O O . SER A 1 91 ? -29.519 2.382 -10.512 1.00 89.62 91 SER A O 1
ATOM 732 N N . VAL A 1 92 ? -27.318 2.392 -10.935 1.00 89.81 92 VAL A N 1
ATOM 733 C CA . VAL A 1 92 ? -27.433 1.867 -12.297 1.00 89.81 92 VAL A CA 1
ATOM 734 C C . VAL A 1 92 ? -27.493 0.340 -12.234 1.00 89.81 92 VAL A C 1
ATOM 736 O O . VAL A 1 92 ? -26.610 -0.288 -11.650 1.00 89.81 92 VAL A O 1
ATOM 739 N N . ASP A 1 93 ? -28.534 -0.252 -12.826 1.00 89.94 93 ASP A N 1
ATOM 740 C CA . ASP A 1 93 ? -28.716 -1.705 -12.944 1.00 89.94 93 ASP A CA 1
ATOM 741 C C . ASP A 1 93 ? -28.603 -2.465 -11.606 1.00 89.94 93 ASP A C 1
ATOM 743 O O . ASP A 1 93 ? -27.952 -3.507 -11.528 1.00 89.94 93 ASP A O 1
ATOM 747 N N . PHE A 1 94 ? -29.236 -1.943 -10.543 1.00 90.00 94 PHE A N 1
ATOM 748 C CA . PHE A 1 94 ? -29.060 -2.399 -9.152 1.00 90.00 94 PHE A CA 1
ATOM 749 C C . PHE A 1 94 ? -29.092 -3.925 -8.968 1.00 90.00 94 PHE A C 1
ATOM 751 O O . PHE A 1 94 ? -28.265 -4.476 -8.248 1.00 90.00 94 PHE A O 1
ATOM 758 N N . ASP A 1 95 ? -30.043 -4.619 -9.599 1.00 90.56 95 ASP A N 1
ATOM 759 C CA . ASP A 1 95 ? -30.227 -6.060 -9.387 1.00 90.56 95 ASP A CA 1
ATOM 760 C C . ASP A 1 95 ? -29.261 -6.930 -10.224 1.00 90.56 95 ASP A C 1
ATOM 762 O O . ASP A 1 95 ? -29.158 -8.132 -9.981 1.00 90.56 95 ASP A O 1
ATOM 766 N N . THR A 1 96 ? -28.546 -6.355 -11.200 1.00 93.62 96 THR A N 1
ATOM 767 C CA . THR A 1 96 ? -27.660 -7.097 -12.122 1.00 93.62 96 THR A CA 1
ATOM 768 C C . THR A 1 96 ? -26.206 -6.635 -12.119 1.00 93.62 96 THR A C 1
ATOM 770 O O . THR A 1 96 ? -25.335 -7.367 -12.594 1.00 93.62 96 THR A O 1
ATOM 773 N N . THR A 1 97 ? -25.922 -5.434 -11.617 1.00 91.69 97 THR A N 1
ATOM 774 C CA . THR A 1 97 ? -24.565 -4.890 -11.571 1.00 91.69 97 THR A CA 1
ATOM 775 C C . THR A 1 97 ? -23.666 -5.731 -10.666 1.00 91.69 97 THR A C 1
ATOM 777 O O . THR A 1 97 ? -24.063 -6.201 -9.602 1.00 91.69 97 THR A O 1
ATOM 780 N N . GLN A 1 98 ? -22.421 -5.921 -11.097 1.00 91.56 98 GLN A N 1
ATOM 781 C CA . GLN A 1 98 ? -21.363 -6.532 -10.284 1.00 91.56 98 GLN A CA 1
ATOM 782 C C . GLN A 1 98 ? -20.453 -5.474 -9.644 1.00 91.56 98 GLN A C 1
ATOM 784 O O . GLN A 1 98 ? -19.459 -5.817 -9.006 1.00 91.56 98 GLN A O 1
ATOM 789 N N . ASN A 1 99 ? -20.780 -4.193 -9.833 1.00 92.69 99 ASN A N 1
ATOM 790 C CA . ASN A 1 99 ? -20.012 -3.060 -9.340 1.00 92.69 99 ASN A CA 1
ATOM 791 C C . ASN A 1 99 ? -20.695 -2.463 -8.111 1.00 92.69 99 ASN A C 1
ATOM 793 O O . ASN A 1 99 ? -21.921 -2.378 -8.054 1.00 92.69 99 ASN A O 1
ATOM 797 N N . LEU A 1 100 ? -19.889 -2.013 -7.153 1.00 91.38 100 LEU A N 1
ATOM 798 C CA . LEU A 1 100 ? -20.358 -1.405 -5.916 1.00 91.38 100 LEU A CA 1
ATOM 799 C C . LEU A 1 100 ? -19.743 -0.014 -5.764 1.00 91.38 100 LEU A C 1
ATOM 801 O O . LEU A 1 100 ? -18.534 0.150 -5.919 1.00 91.38 100 LEU A O 1
ATOM 805 N N . TYR A 1 101 ? -20.579 0.958 -5.418 1.00 92.50 101 TYR A N 1
ATOM 806 C CA . TYR A 1 101 ? -20.170 2.287 -4.984 1.00 92.50 101 TYR A CA 1
ATOM 807 C C . TYR A 1 101 ? -20.646 2.481 -3.542 1.00 92.50 101 TYR A C 1
ATOM 809 O O . TYR A 1 101 ? -21.803 2.194 -3.234 1.00 92.50 101 TYR A O 1
ATOM 817 N N . ILE A 1 102 ? -19.744 2.902 -2.656 1.00 92.88 102 ILE A N 1
ATOM 818 C CA . ILE A 1 102 ? -20.035 3.144 -1.239 1.00 92.88 102 ILE A CA 1
ATOM 819 C C . ILE A 1 102 ? -19.689 4.596 -0.948 1.00 92.88 102 ILE A C 1
ATOM 821 O O . ILE A 1 102 ? -18.549 5.009 -1.147 1.00 92.88 102 ILE A O 1
ATOM 825 N N . GLU A 1 103 ? -20.668 5.344 -0.458 1.00 91.69 103 GLU A N 1
ATOM 826 C CA . GLU A 1 103 ? -20.479 6.706 0.023 1.00 91.69 103 GLU A CA 1
ATOM 827 C C . GLU A 1 103 ? -20.260 6.696 1.541 1.00 91.69 103 GLU A C 1
ATOM 829 O O . GLU A 1 103 ? -21.017 6.064 2.285 1.00 91.69 103 GLU A O 1
ATOM 834 N N . GLY A 1 104 ? -19.218 7.388 2.002 1.00 88.75 104 GLY A N 1
ATOM 835 C CA . GLY A 1 104 ? -18.898 7.538 3.417 1.00 88.75 104 GLY A CA 1
ATOM 836 C C . GLY A 1 104 ? -17.399 7.529 3.689 1.00 88.75 104 GLY A C 1
ATOM 837 O O . GLY A 1 104 ? -16.575 7.598 2.777 1.00 88.75 104 GLY A O 1
ATOM 838 N N . ASP A 1 105 ? -17.060 7.421 4.971 1.00 88.69 105 ASP A N 1
ATOM 839 C CA . ASP A 1 105 ? -15.683 7.251 5.411 1.00 88.69 105 ASP A CA 1
ATOM 840 C C . ASP A 1 105 ? -15.123 5.900 4.930 1.00 88.69 105 ASP A C 1
ATOM 842 O O . ASP A 1 105 ? -15.744 4.840 5.080 1.00 88.69 105 ASP A O 1
ATOM 846 N N . ASN A 1 106 ? -13.938 5.929 4.326 1.00 91.44 106 ASN A N 1
ATOM 847 C CA . ASN A 1 106 ? -13.317 4.741 3.750 1.00 91.44 106 ASN A CA 1
ATOM 848 C C . ASN A 1 106 ? -12.835 3.737 4.811 1.00 91.44 106 ASN A C 1
ATOM 850 O O . ASN A 1 106 ? -12.840 2.541 4.532 1.00 91.44 106 ASN A O 1
ATOM 854 N N . LEU A 1 107 ? -12.461 4.165 6.019 1.00 89.69 107 LEU A N 1
ATOM 855 C CA . LEU A 1 107 ? -12.098 3.269 7.112 1.00 89.69 107 LEU A CA 1
ATOM 856 C C . LEU A 1 107 ? -13.318 2.455 7.548 1.00 89.69 107 LEU A C 1
ATOM 858 O O . LEU A 1 107 ? -13.231 1.232 7.673 1.00 89.69 107 LEU A O 1
ATOM 862 N N . ASP A 1 108 ? -14.470 3.108 7.686 1.00 89.31 108 ASP A N 1
ATOM 863 C CA . ASP A 1 108 ? -15.729 2.432 7.995 1.00 89.31 108 ASP A CA 1
ATOM 864 C C . ASP A 1 108 ? -16.159 1.471 6.885 1.00 89.31 108 ASP A C 1
ATOM 866 O O . ASP A 1 108 ? -16.517 0.320 7.152 1.00 89.31 108 ASP A O 1
ATOM 870 N N . ALA A 1 109 ? -16.078 1.916 5.627 1.00 91.94 109 ALA A N 1
ATOM 871 C CA . ALA A 1 109 ? -16.381 1.074 4.476 1.00 91.94 109 ALA A CA 1
ATOM 872 C C . ALA A 1 109 ? -15.474 -0.167 4.439 1.00 91.94 109 ALA A C 1
ATOM 874 O O . ALA A 1 109 ? -15.960 -1.285 4.270 1.00 91.94 109 ALA A O 1
ATOM 875 N N . LEU A 1 110 ? -14.165 0.002 4.661 1.00 93.19 110 LEU A N 1
ATOM 876 C CA . LEU A 1 110 ? -13.203 -1.100 4.705 1.00 93.19 110 LEU A CA 1
ATOM 877 C C . LEU A 1 110 ? -13.513 -2.095 5.826 1.00 93.19 110 LEU A C 1
ATOM 879 O O . LEU A 1 110 ? -13.359 -3.295 5.596 1.00 93.19 110 LEU A O 1
ATOM 883 N N . LYS A 1 111 ? -13.965 -1.631 7.001 1.00 90.19 111 LYS A N 1
ATOM 884 C CA . LYS A 1 111 ? -14.397 -2.506 8.105 1.00 90.19 111 LYS A CA 1
ATOM 885 C C . LYS A 1 111 ? -15.630 -3.324 7.733 1.00 90.19 111 LYS A C 1
ATOM 887 O O . LYS A 1 111 ? -15.617 -4.537 7.912 1.00 90.19 111 LYS A O 1
ATOM 892 N N . LEU A 1 112 ? -16.657 -2.692 7.163 1.00 90.75 112 LEU A N 1
ATOM 893 C CA . LEU A 1 112 ? -17.882 -3.382 6.731 1.00 90.75 112 LEU A CA 1
ATOM 894 C C . LEU A 1 112 ? -17.600 -4.407 5.627 1.00 90.75 112 LEU A C 1
ATOM 896 O O . LEU A 1 112 ? -18.162 -5.501 5.616 1.00 90.75 112 LEU A O 1
ATOM 900 N N . LEU A 1 113 ? -16.684 -4.083 4.712 1.00 92.19 113 LEU A N 1
ATOM 901 C CA . LEU A 1 113 ? -16.291 -4.986 3.636 1.00 92.19 113 LEU A CA 1
ATOM 902 C C . LEU A 1 113 ? -15.528 -6.222 4.131 1.00 92.19 113 LEU A C 1
ATOM 904 O O . LEU A 1 113 ? -15.533 -7.226 3.415 1.00 92.19 113 LEU A O 1
ATOM 908 N N . GLN A 1 114 ? -14.921 -6.202 5.328 1.00 88.06 114 GLN A N 1
ATOM 909 C CA . GLN A 1 114 ? -14.216 -7.372 5.873 1.00 88.06 114 GLN A CA 1
ATOM 910 C C . GLN A 1 114 ? -15.134 -8.595 5.937 1.00 88.06 114 GLN A C 1
ATOM 912 O O . GLN A 1 114 ? -14.724 -9.675 5.531 1.00 88.06 114 GLN A O 1
ATOM 917 N N . GLU A 1 115 ? -16.389 -8.443 6.367 1.00 84.44 115 GLU A N 1
ATOM 918 C CA . GLU A 1 115 ? -17.293 -9.586 6.563 1.00 84.44 115 GLU A CA 1
ATOM 919 C C . GLU A 1 115 ? -17.535 -10.381 5.272 1.00 84.44 115 GLU A C 1
ATOM 921 O O . GLU A 1 115 ? -17.637 -11.608 5.288 1.00 84.44 115 GLU A O 1
ATOM 926 N N . THR A 1 116 ? -17.596 -9.688 4.132 1.00 89.00 116 THR A N 1
ATOM 927 C CA . THR A 1 116 ? -17.968 -10.298 2.847 1.00 89.00 116 THR A CA 1
ATOM 928 C C . THR A 1 116 ? -16.771 -10.523 1.920 1.00 89.00 116 THR A C 1
ATOM 930 O O . THR A 1 116 ? -16.753 -11.508 1.171 1.00 89.00 116 THR A O 1
ATOM 933 N N . TYR A 1 117 ? -15.767 -9.643 1.956 1.00 93.25 117 TYR A N 1
ATOM 934 C CA . TYR A 1 117 ? -14.685 -9.564 0.966 1.00 93.25 117 TYR A CA 1
ATOM 935 C C . TYR A 1 117 ? -13.293 -9.916 1.503 1.00 93.25 117 TYR A C 1
ATOM 937 O O . TYR A 1 117 ? -12.317 -9.790 0.761 1.00 93.25 117 TYR A O 1
ATOM 945 N N . LEU A 1 118 ? -13.188 -10.411 2.741 1.00 93.69 118 LEU A N 1
ATOM 946 C CA . LEU A 1 118 ? -11.928 -10.903 3.304 1.00 93.69 118 LEU A CA 1
ATOM 947 C C . LEU A 1 118 ? -11.218 -11.868 2.344 1.00 93.69 118 LEU A C 1
ATOM 949 O O . LEU A 1 118 ? -11.787 -12.884 1.939 1.00 93.69 118 LEU A O 1
ATOM 953 N N . GLY A 1 119 ? -9.975 -11.555 1.972 1.00 94.19 119 GLY A N 1
ATOM 954 C CA . GLY A 1 119 ? -9.174 -12.403 1.090 1.00 94.19 119 GLY A CA 1
ATOM 955 C C . GLY A 1 119 ? -9.673 -12.531 -0.357 1.00 94.19 119 GLY A C 1
ATOM 956 O O . GLY A 1 119 ? -9.211 -13.425 -1.068 1.00 94.19 119 GLY A O 1
ATOM 957 N N . LYS A 1 120 ? -10.622 -11.702 -0.814 1.00 96.31 120 LYS A N 1
ATOM 958 C CA . LYS A 1 120 ? -11.237 -11.834 -2.152 1.00 96.31 120 LYS A CA 1
ATOM 959 C C . LYS A 1 120 ? -10.761 -10.793 -3.163 1.00 96.31 120 LYS A C 1
ATOM 961 O O . LYS A 1 120 ? -10.926 -11.006 -4.364 1.00 96.31 120 LYS A O 1
ATOM 966 N N . VAL A 1 121 ? -10.158 -9.692 -2.719 1.00 97.19 121 VAL A N 1
ATOM 967 C CA . VAL A 1 121 ? -9.774 -8.579 -3.597 1.00 97.19 121 VAL A CA 1
ATOM 968 C C . VAL A 1 121 ? -8.478 -8.902 -4.343 1.00 97.19 121 VAL A C 1
ATOM 970 O O . VAL A 1 121 ? -7.453 -9.214 -3.741 1.00 97.19 121 VAL A O 1
ATOM 973 N N . LYS A 1 122 ? -8.506 -8.834 -5.679 1.00 96.69 122 LYS A N 1
ATOM 974 C CA . LYS A 1 122 ? -7.329 -9.122 -6.518 1.00 96.69 122 LYS A CA 1
ATOM 975 C C . LYS A 1 122 ? -6.378 -7.931 -6.641 1.00 96.69 122 LYS A C 1
ATOM 977 O O . LYS A 1 122 ? -5.165 -8.120 -6.687 1.00 96.69 122 LYS A O 1
ATOM 982 N N . MET A 1 123 ? -6.923 -6.730 -6.754 1.00 97.12 123 MET A N 1
ATOM 983 C CA . MET A 1 123 ? -6.159 -5.513 -6.981 1.00 97.12 123 MET A CA 1
ATOM 984 C C . MET A 1 123 ? -6.802 -4.374 -6.205 1.00 97.12 123 MET A C 1
ATOM 986 O O . MET A 1 123 ? -8.018 -4.212 -6.259 1.00 97.12 123 MET A O 1
ATOM 990 N N . ILE A 1 124 ? -5.974 -3.593 -5.523 1.00 98.19 124 ILE A N 1
ATOM 991 C CA . ILE A 1 124 ? -6.351 -2.313 -4.930 1.00 98.19 124 ILE A CA 1
ATOM 992 C C . ILE A 1 124 ? -5.505 -1.234 -5.604 1.00 98.19 124 ILE A C 1
ATOM 994 O O . ILE A 1 124 ? -4.302 -1.409 -5.788 1.00 98.19 124 ILE A O 1
ATOM 998 N N . TYR A 1 125 ? -6.135 -0.130 -5.981 1.00 98.19 125 TYR A N 1
ATOM 999 C CA . TYR A 1 125 ? -5.453 1.099 -6.368 1.00 98.19 125 TYR A CA 1
ATOM 1000 C C . TYR A 1 125 ? -6.003 2.216 -5.494 1.00 98.19 125 TYR A C 1
ATOM 1002 O O . TYR A 1 125 ? -7.222 2.321 -5.348 1.00 98.19 125 TYR A O 1
ATOM 1010 N N . ILE A 1 126 ? -5.116 3.014 -4.913 1.00 97.31 126 ILE A N 1
ATOM 1011 C CA . ILE A 1 126 ? -5.489 4.193 -4.139 1.00 97.31 126 ILE A CA 1
ATOM 1012 C C . ILE A 1 126 ? -4.588 5.373 -4.498 1.00 97.31 126 ILE A C 1
ATOM 1014 O O . ILE A 1 126 ? -3.403 5.207 -4.795 1.00 97.31 126 ILE A O 1
ATOM 1018 N N . ASP A 1 127 ? -5.184 6.554 -4.425 1.00 95.12 127 ASP A N 1
ATOM 1019 C CA . ASP A 1 127 ? -4.541 7.847 -4.622 1.00 95.12 127 ASP A CA 1
ATOM 1020 C C . ASP A 1 127 ? -4.814 8.700 -3.370 1.00 95.12 127 ASP A C 1
ATOM 1022 O O . ASP A 1 127 ? -5.800 9.441 -3.326 1.00 95.12 127 ASP A O 1
ATOM 1026 N N . PRO A 1 128 ? -4.091 8.439 -2.261 1.00 93.19 128 PRO A N 1
ATOM 1027 C CA . PRO A 1 128 ? -4.314 9.132 -0.997 1.00 93.19 128 PRO A CA 1
ATOM 1028 C C . PRO A 1 128 ? -3.909 10.610 -1.097 1.00 93.19 128 PRO A C 1
ATOM 1030 O O . PRO A 1 128 ? -3.116 10.967 -1.963 1.00 93.19 128 PRO A O 1
ATOM 1033 N N . PRO A 1 129 ? -4.379 11.481 -0.187 1.00 90.12 129 PRO A N 1
ATOM 1034 C CA . PRO A 1 129 ? -3.895 12.857 -0.133 1.00 90.12 129 PRO A CA 1
ATOM 1035 C C . PRO A 1 129 ? -2.382 12.877 0.112 1.00 90.12 129 PRO A C 1
ATOM 1037 O O . PRO A 1 129 ? -1.884 12.168 0.983 1.00 90.12 129 PRO A O 1
ATOM 1040 N N . TYR A 1 130 ? -1.654 13.713 -0.624 1.00 87.31 130 TYR A N 1
ATOM 1041 C CA . TYR A 1 130 ? -0.186 13.750 -0.597 1.00 87.31 130 TYR A CA 1
ATOM 1042 C C . TYR A 1 130 ? 0.413 14.537 0.584 1.00 87.31 130 TYR A C 1
ATOM 1044 O O . TYR A 1 130 ? 1.626 14.593 0.731 1.00 87.31 130 TYR A O 1
ATOM 1052 N N . ASN A 1 131 ? -0.433 15.121 1.441 1.00 84.44 131 ASN A N 1
ATOM 1053 C CA . ASN A 1 131 ? -0.032 15.925 2.601 1.00 84.44 131 ASN A CA 1
ATOM 1054 C C . ASN A 1 131 ? 0.844 17.140 2.224 1.00 84.44 131 ASN A C 1
ATOM 1056 O O . ASN A 1 131 ? 1.947 17.319 2.722 1.00 84.44 131 ASN A O 1
ATOM 1060 N N . THR A 1 132 ? 0.342 17.990 1.326 1.00 78.06 132 THR A N 1
ATOM 1061 C CA . THR A 1 132 ? 1.029 19.184 0.784 1.00 78.06 132 THR A CA 1
ATOM 1062 C C . THR A 1 132 ? 0.864 20.451 1.644 1.00 78.06 132 THR A C 1
ATOM 1064 O O . THR A 1 132 ? 1.136 21.552 1.170 1.00 78.06 132 THR A O 1
ATOM 1067 N N . GLY A 1 133 ? 0.314 20.336 2.860 1.00 64.00 133 GLY A N 1
ATOM 1068 C CA . GLY A 1 133 ? 0.051 21.464 3.771 1.00 64.00 133 GLY A CA 1
ATOM 1069 C C . GLY A 1 133 ? -1.244 22.249 3.509 1.00 64.00 133 GLY A C 1
ATOM 1070 O O . GLY A 1 133 ? -1.763 22.890 4.418 1.00 64.00 133 GLY A O 1
ATOM 1071 N N . ASN A 1 134 ? -1.823 22.166 2.304 1.00 57.03 134 ASN A N 1
ATOM 1072 C CA . ASN A 1 134 ? -3.054 22.895 1.947 1.00 57.03 134 ASN A CA 1
ATOM 1073 C C . ASN A 1 134 ? -4.325 22.027 1.924 1.00 57.03 134 ASN A C 1
ATOM 1075 O O . ASN A 1 134 ? -5.427 22.568 1.948 1.00 57.03 134 ASN A O 1
ATOM 1079 N N . ASP A 1 135 ? -4.176 20.699 1.888 1.00 50.06 135 ASP A N 1
ATOM 1080 C CA . ASP A 1 135 ? -5.264 19.776 1.523 1.00 50.06 135 ASP A CA 1
ATOM 1081 C C . ASP A 1 135 ? -5.710 18.822 2.650 1.00 50.06 135 ASP A C 1
ATOM 1083 O O . ASP A 1 135 ? -6.637 18.036 2.456 1.00 50.06 135 ASP A O 1
ATOM 1087 N N . PHE A 1 136 ? -5.068 18.837 3.825 1.00 53.31 136 PHE A N 1
ATOM 1088 C CA . PHE A 1 136 ? -5.267 17.781 4.825 1.00 53.31 136 PHE A CA 1
ATOM 1089 C C . PHE A 1 136 ? -6.124 18.221 6.020 1.00 53.31 136 PHE A C 1
ATOM 1091 O O . PHE A 1 136 ? -5.656 18.933 6.905 1.00 53.31 136 PHE A O 1
ATOM 1098 N N . ILE A 1 137 ? -7.370 17.740 6.077 1.00 49.97 137 ILE A N 1
ATOM 1099 C CA . ILE A 1 137 ? -8.201 17.713 7.290 1.00 49.97 137 ILE A CA 1
ATOM 1100 C C . ILE A 1 137 ? -8.850 16.328 7.353 1.00 49.97 137 ILE A C 1
ATOM 1102 O O . ILE A 1 137 ? -9.750 16.033 6.569 1.00 49.97 137 ILE A O 1
ATOM 1106 N N . TYR A 1 138 ? -8.394 15.473 8.268 1.00 52.22 138 TYR A N 1
ATOM 1107 C CA . TYR A 1 138 ? -9.063 14.206 8.561 1.00 52.22 138 TYR A CA 1
ATOM 1108 C C . TYR A 1 138 ? -9.176 14.022 10.073 1.00 52.22 138 TYR A C 1
ATOM 1110 O O . TYR A 1 138 ? -8.174 14.010 10.783 1.00 52.22 138 TYR A O 1
ATOM 1118 N N . GLU A 1 139 ? -10.406 13.907 10.567 1.00 50.91 139 GLU A N 1
ATOM 1119 C CA . GLU A 1 139 ? -10.704 13.623 11.971 1.00 50.91 139 GLU A CA 1
ATOM 1120 C C . GLU A 1 139 ? -11.068 12.147 12.103 1.00 50.91 139 GLU A C 1
ATOM 1122 O O . GLU A 1 139 ? -12.209 11.760 11.874 1.00 50.91 139 GLU A O 1
ATOM 1127 N N . ASP A 1 140 ? -10.092 11.316 12.467 1.00 47.09 140 ASP A N 1
ATOM 1128 C CA . ASP A 1 140 ? -10.320 9.898 12.788 1.00 47.09 140 ASP A CA 1
ATOM 1129 C C . ASP A 1 140 ? -10.770 9.693 14.259 1.00 47.09 140 ASP A C 1
ATOM 1131 O O . ASP A 1 140 ? -10.840 8.558 14.737 1.00 47.09 140 ASP A O 1
ATOM 1135 N N . ASP A 1 141 ? -11.078 10.765 15.000 1.00 45.22 141 ASP A N 1
ATOM 1136 C CA . ASP A 1 141 ? -11.345 10.699 16.439 1.00 45.22 141 ASP A CA 1
ATOM 1137 C C . ASP A 1 141 ? -12.844 10.603 16.758 1.00 45.22 141 ASP A C 1
ATOM 1139 O O . ASP A 1 141 ? -13.593 11.579 16.719 1.00 45.22 141 ASP A O 1
ATOM 1143 N N . PHE A 1 142 ? -13.282 9.389 17.091 1.00 47.72 142 PHE A N 1
ATOM 1144 C CA . PHE A 1 142 ? -14.608 9.117 17.651 1.00 47.72 142 PHE A CA 1
ATOM 1145 C C . PHE A 1 142 ? -14.545 8.752 19.148 1.00 47.72 142 PHE A C 1
ATOM 1147 O O . PHE A 1 142 ? -15.525 8.214 19.671 1.00 47.72 142 PHE A O 1
ATOM 1154 N N . ALA A 1 143 ? -13.423 8.998 19.845 1.00 41.38 143 ALA A N 1
ATOM 1155 C CA . ALA A 1 143 ? -13.223 8.526 21.218 1.00 41.38 143 ALA A CA 1
ATOM 1156 C C . ALA A 1 143 ? -12.788 9.585 22.251 1.00 41.38 143 ALA A C 1
ATOM 1158 O O . ALA A 1 143 ? -12.948 9.306 23.442 1.00 41.38 143 ALA A O 1
ATOM 1159 N N . GLU A 1 144 ? -12.326 10.782 21.873 1.00 40.34 144 GLU A N 1
ATOM 1160 C CA . GLU A 1 144 ? -12.100 11.871 22.842 1.00 40.34 144 GLU A CA 1
ATOM 1161 C C . GLU A 1 144 ? -13.193 12.954 22.833 1.00 40.34 144 GLU A C 1
ATOM 1163 O O . GLU A 1 144 ? -13.767 13.332 21.811 1.00 40.34 144 GLU A O 1
ATOM 1168 N N . ASP A 1 145 ? -13.475 13.482 24.029 1.00 42.62 145 ASP A N 1
ATOM 1169 C CA . ASP A 1 145 ? -14.233 14.714 24.226 1.00 42.62 145 ASP A CA 1
ATOM 1170 C C . ASP A 1 145 ? -13.491 15.856 23.522 1.00 42.62 145 ASP A C 1
ATOM 1172 O O . ASP A 1 145 ? -12.485 16.370 24.021 1.00 42.62 145 ASP A O 1
ATOM 1176 N N . SER A 1 146 ? -13.972 16.186 22.322 1.00 47.34 146 SER A N 1
ATOM 1177 C CA . SER A 1 146 ? -13.421 17.176 21.388 1.00 47.34 146 SER A CA 1
ATOM 1178 C C . SER A 1 146 ? -12.983 18.503 22.031 1.00 47.34 146 SER A C 1
ATOM 1180 O O . SER A 1 146 ? -12.063 19.148 21.531 1.00 47.34 146 SER A O 1
ATOM 1182 N N . GLU A 1 147 ? -13.546 18.904 23.176 1.00 43.97 147 GLU A N 1
ATOM 1183 C CA . GLU A 1 147 ? -13.076 20.067 23.940 1.00 43.97 147 GLU A CA 1
ATOM 1184 C C . GLU A 1 147 ? -11.665 19.906 24.522 1.00 43.97 147 GLU A C 1
ATOM 1186 O O . GLU A 1 147 ? -10.855 20.833 24.459 1.00 43.97 147 GLU A O 1
ATOM 1191 N N . SER A 1 148 ? -11.348 18.736 25.070 1.00 45.91 148 SER A N 1
ATOM 1192 C CA . SER A 1 148 ? -10.100 18.492 25.801 1.00 45.91 148 SER A CA 1
ATOM 1193 C C . SER A 1 148 ? -8.874 18.352 24.889 1.00 45.91 148 SER A C 1
ATOM 1195 O O . SER A 1 148 ? -7.765 18.729 25.284 1.00 45.91 148 SER A O 1
ATOM 1197 N N . TYR A 1 149 ? -9.075 17.878 23.656 1.00 46.28 149 TYR A N 1
ATOM 1198 C CA . TYR A 1 149 ? -8.044 17.782 22.621 1.00 46.28 149 TYR A CA 1
ATOM 1199 C C . TYR A 1 149 ? -7.741 19.154 21.998 1.00 46.28 149 TYR A C 1
ATOM 1201 O O . TYR A 1 149 ? -6.580 19.556 21.909 1.00 46.28 149 TYR A O 1
ATOM 1209 N N . LEU A 1 150 ? -8.786 19.929 21.677 1.00 45.47 150 LEU A N 1
ATOM 1210 C CA . LEU A 1 150 ? -8.673 21.271 21.083 1.00 45.47 150 LEU A CA 1
ATOM 1211 C C . LEU A 1 150 ? -7.998 22.290 22.019 1.00 45.47 150 LEU A C 1
ATOM 1213 O O . LEU A 1 150 ? -7.332 23.216 21.553 1.00 45.47 150 LEU A O 1
ATOM 1217 N N . LEU A 1 151 ? -8.127 22.104 23.338 1.00 45.84 151 LEU A N 1
ATOM 1218 C CA . LEU A 1 151 ? -7.417 22.893 24.351 1.00 45.84 151 LEU A CA 1
ATOM 1219 C C . LEU A 1 151 ? -5.918 22.562 24.429 1.00 45.84 151 LEU A C 1
ATOM 1221 O O . LEU A 1 151 ? -5.116 23.448 24.714 1.00 45.84 151 LEU A O 1
ATOM 1225 N N . LYS A 1 152 ? -5.519 21.310 24.171 1.00 41.38 152 LYS A N 1
ATOM 1226 C CA . LYS A 1 152 ? -4.107 20.883 24.220 1.00 41.38 152 LYS A CA 1
ATOM 1227 C C . LYS A 1 152 ? -3.319 21.281 22.970 1.00 41.38 152 LYS A C 1
ATOM 1229 O O . LYS A 1 152 ? -2.093 21.339 23.038 1.00 41.38 152 LYS A O 1
ATOM 1234 N N . SER A 1 153 ? -3.995 21.549 21.852 1.00 47.22 153 SER A N 1
ATOM 1235 C CA . SER A 1 153 ? -3.365 21.866 20.565 1.00 47.22 153 SER A CA 1
ATOM 1236 C C . SER A 1 153 ? -3.286 23.366 20.233 1.00 47.22 153 SER A C 1
ATOM 1238 O O . SER A 1 153 ? -2.710 23.706 19.205 1.00 47.22 153 SER A O 1
ATOM 1240 N N . ASN A 1 154 ? -3.798 24.270 21.089 1.00 45.62 154 ASN A N 1
ATOM 1241 C CA . ASN A 1 154 ? -3.909 25.722 20.825 1.00 45.62 154 ASN A CA 1
ATOM 1242 C C . ASN A 1 154 ? -4.712 26.068 19.543 1.00 45.62 154 ASN A C 1
ATOM 1244 O O . ASN A 1 154 ? -4.391 27.023 18.840 1.00 45.62 154 ASN A O 1
ATOM 1248 N N . GLN A 1 155 ? -5.769 25.309 19.229 1.00 45.44 155 GLN A N 1
ATOM 1249 C CA . GLN A 1 155 ? -6.489 25.378 17.938 1.00 45.44 155 GLN A CA 1
ATOM 1250 C C . GLN A 1 155 ? -7.855 26.107 17.969 1.00 45.44 155 GLN A C 1
ATOM 1252 O O . GLN A 1 155 ? -8.681 25.916 17.070 1.00 45.44 155 GLN A O 1
ATOM 1257 N N . LYS A 1 156 ? -8.124 26.956 18.973 1.00 45.91 156 LYS A N 1
ATOM 1258 C CA . LYS A 1 156 ? -9.319 27.829 19.015 1.00 45.91 156 LYS A CA 1
ATOM 1259 C C . LYS A 1 156 ? -8.942 29.292 19.248 1.00 45.91 156 LYS A C 1
ATOM 1261 O O . LYS A 1 156 ? -8.104 29.580 20.099 1.00 45.91 156 LYS A O 1
ATOM 1266 N N . ASP A 1 157 ? -9.595 30.200 18.523 1.00 49.53 157 ASP A N 1
ATOM 1267 C CA . ASP A 1 157 ? -9.594 31.631 18.845 1.00 49.53 157 ASP A CA 1
ATOM 1268 C C . ASP A 1 157 ? -10.588 31.956 19.984 1.00 49.53 157 ASP A C 1
ATOM 1270 O O . ASP A 1 157 ? -11.418 31.126 20.370 1.00 49.53 157 ASP A O 1
ATOM 1274 N N . GLU A 1 158 ? -10.524 33.175 20.533 1.00 42.53 158 GLU A N 1
ATOM 1275 C CA . GLU A 1 158 ? -11.424 33.656 21.603 1.00 42.53 158 GLU A CA 1
ATOM 1276 C C . GLU A 1 158 ? -12.915 33.691 21.195 1.00 42.53 158 GLU A C 1
ATOM 1278 O O . GLU A 1 158 ? -13.781 33.877 22.050 1.00 42.53 158 GLU A O 1
ATOM 1283 N N . ALA A 1 159 ? -13.236 33.489 19.911 1.00 48.25 159 ALA A N 1
ATOM 1284 C CA . ALA A 1 159 ? -14.596 33.446 19.377 1.00 48.25 159 ALA A CA 1
ATOM 1285 C C . ALA A 1 159 ? -15.126 32.012 19.167 1.00 48.25 159 ALA A C 1
ATOM 1287 O O . ALA A 1 159 ? -16.276 31.840 18.759 1.00 48.25 159 ALA A O 1
ATOM 1288 N N . GLY A 1 160 ? -14.327 30.982 19.471 1.00 46.78 160 GLY A N 1
ATOM 1289 C CA . GLY A 1 160 ? -14.725 29.578 19.362 1.00 46.78 160 GLY A CA 1
ATOM 1290 C C . GLY A 1 160 ? -14.675 29.014 17.940 1.00 46.78 160 GLY A C 1
ATOM 1291 O O . GLY A 1 160 ? -15.175 27.908 17.720 1.00 46.78 160 GLY A O 1
ATOM 1292 N N . ASN A 1 161 ? -14.061 29.727 16.991 1.00 40.78 161 ASN A N 1
ATOM 1293 C CA . ASN A 1 161 ? -13.877 29.232 15.632 1.00 40.78 161 ASN A CA 1
ATOM 1294 C C . ASN A 1 161 ? -12.659 28.300 15.562 1.00 40.78 161 ASN A C 1
ATOM 1296 O O . ASN A 1 161 ? -11.609 28.545 16.161 1.00 40.78 161 ASN A O 1
ATOM 1300 N N . ARG A 1 162 ? -12.824 27.196 14.828 1.00 44.38 162 ARG A N 1
ATOM 1301 C CA . ARG A 1 162 ? -11.818 26.146 14.644 1.00 44.38 162 ARG A CA 1
ATOM 1302 C C . ARG A 1 162 ? -10.787 26.602 13.610 1.00 44.38 162 ARG A C 1
ATOM 1304 O O . ARG A 1 162 ? -11.107 26.702 12.429 1.00 44.38 162 ARG A O 1
ATOM 1311 N N . LEU A 1 163 ? -9.557 26.859 14.045 1.00 46.47 163 LEU A N 1
ATOM 1312 C CA . LEU A 1 163 ? -8.422 27.131 13.160 1.00 46.47 163 LEU A CA 1
ATOM 1313 C C . LEU A 1 163 ? -7.684 25.807 12.922 1.00 46.47 163 LEU A C 1
ATOM 1315 O O . LEU A 1 163 ? -6.750 25.489 13.649 1.00 46.47 163 LEU A O 1
ATOM 1319 N N . VAL A 1 164 ? -8.129 24.985 11.967 1.00 48.22 164 VAL A N 1
ATOM 1320 C CA . VAL A 1 164 ? -7.428 23.730 11.628 1.00 48.22 164 VAL A CA 1
ATOM 1321 C C . VAL A 1 164 ? -7.072 23.730 10.149 1.00 48.22 164 VAL A C 1
ATOM 1323 O O . VAL A 1 164 ? -7.694 23.074 9.323 1.00 48.22 164 VAL A O 1
ATOM 1326 N N . THR A 1 165 ? -6.056 24.515 9.820 1.00 47.25 165 THR A N 1
ATOM 1327 C CA . THR A 1 165 ? -5.159 24.211 8.706 1.00 47.25 165 THR A CA 1
ATOM 1328 C C . THR A 1 165 ? -4.099 23.255 9.250 1.00 47.25 165 THR A C 1
ATOM 1330 O O . THR A 1 165 ? -3.464 23.583 10.256 1.00 47.25 165 THR A O 1
ATOM 1333 N N . ASN A 1 166 ? -3.916 22.074 8.647 1.00 52.34 166 ASN A N 1
ATOM 1334 C CA . ASN A 1 166 ? -2.782 21.198 8.965 1.00 52.34 166 ASN A CA 1
ATOM 1335 C C . ASN A 1 166 ? -1.504 21.825 8.390 1.00 52.34 166 ASN A C 1
ATOM 1337 O O . ASN A 1 166 ? -1.025 21.427 7.336 1.00 52.34 166 ASN A O 1
ATOM 1341 N N . ASP A 1 167 ? -1.034 22.885 9.042 1.00 53.56 167 ASP A N 1
ATOM 1342 C CA . ASP A 1 167 ? 0.144 23.643 8.636 1.00 53.56 167 ASP A CA 1
ATOM 1343 C C . ASP A 1 167 ? 1.399 22.761 8.758 1.00 53.56 167 ASP A C 1
ATOM 1345 O O . ASP A 1 167 ? 1.526 21.990 9.711 1.00 53.56 167 ASP A O 1
ATOM 1349 N N . GLU A 1 168 ? 2.346 22.887 7.824 1.00 53.59 168 GLU A N 1
ATOM 1350 C CA . GLU A 1 168 ? 3.619 22.142 7.830 1.00 53.59 168 GLU A CA 1
ATOM 1351 C C . GLU A 1 168 ? 4.419 22.385 9.124 1.00 53.59 168 GLU A C 1
ATOM 1353 O O . GLU A 1 168 ? 5.227 21.557 9.544 1.00 53.59 168 GLU A O 1
ATOM 1358 N N . SER A 1 169 ? 4.171 23.521 9.788 1.00 50.06 169 SER A N 1
ATOM 1359 C CA . SER A 1 169 ? 4.756 23.882 11.082 1.00 50.06 169 SER A CA 1
ATOM 1360 C C . SER A 1 169 ? 4.240 23.038 12.262 1.00 50.06 169 SER A C 1
ATOM 1362 O O . SER A 1 169 ? 4.826 23.064 13.351 1.00 50.06 169 SER A O 1
ATOM 1364 N N . ASN A 1 170 ? 3.162 22.270 12.070 1.00 60.41 170 ASN A N 1
ATOM 1365 C CA . ASN A 1 170 ? 2.587 21.413 13.096 1.00 60.41 170 ASN A CA 1
ATOM 1366 C C . ASN A 1 170 ? 3.504 20.210 13.374 1.00 60.41 170 ASN A C 1
ATOM 1368 O O . ASN A 1 170 ? 3.739 19.361 12.518 1.00 60.41 170 ASN A O 1
ATOM 1372 N N . GLY A 1 171 ? 3.956 20.060 14.623 1.00 58.28 171 GLY A N 1
ATOM 1373 C CA . GLY A 1 171 ? 4.807 18.937 15.036 1.00 58.28 171 GLY A CA 1
ATOM 1374 C C . GLY A 1 171 ? 4.182 17.543 14.855 1.00 58.28 171 GLY A C 1
ATOM 1375 O O . GLY A 1 171 ? 4.896 16.547 14.955 1.00 58.28 171 GLY A O 1
ATOM 1376 N N . ARG A 1 172 ? 2.869 17.451 14.590 1.00 66.50 172 ARG A N 1
ATOM 1377 C CA . ARG A 1 172 ? 2.151 16.199 14.284 1.00 66.50 172 ARG A CA 1
ATOM 1378 C C . ARG A 1 172 ? 1.807 15.999 12.808 1.00 66.50 172 ARG A C 1
ATOM 1380 O O . ARG A 1 172 ? 1.261 14.954 12.474 1.00 66.50 172 ARG A O 1
ATOM 1387 N N . PHE A 1 173 ? 2.208 16.912 11.926 1.00 71.56 173 PHE A N 1
ATOM 1388 C CA . PHE A 1 173 ? 1.846 16.925 10.506 1.00 71.56 173 PHE A CA 1
ATOM 1389 C C . PHE A 1 173 ? 1.961 15.554 9.807 1.00 71.56 173 PHE A C 1
ATOM 1391 O O . PHE A 1 173 ? 0.992 15.057 9.237 1.00 71.56 173 PHE A O 1
ATOM 1398 N N . HIS A 1 174 ? 3.117 14.892 9.926 1.00 84.06 174 HIS A N 1
ATOM 1399 C CA . HIS A 1 174 ? 3.338 13.550 9.365 1.00 84.06 174 HIS A CA 1
ATOM 1400 C C . HIS A 1 174 ? 2.703 12.426 10.198 1.00 84.06 174 HIS A C 1
ATOM 1402 O O . HIS A 1 174 ? 2.351 11.371 9.676 1.00 84.06 174 HIS A O 1
ATOM 1408 N N . SER A 1 175 ? 2.574 12.623 11.513 1.00 83.12 175 SER A N 1
ATOM 1409 C CA . SER A 1 175 ? 2.053 11.604 12.437 1.00 83.12 175 SER A CA 1
ATOM 1410 C C . SER A 1 175 ? 0.555 11.375 12.241 1.00 83.12 175 SER A C 1
ATOM 1412 O O . SER A 1 175 ? 0.092 10.234 12.308 1.00 83.12 175 SER A O 1
ATOM 1414 N N . ASP A 1 176 ? -0.187 12.441 11.949 1.00 80.69 176 ASP A N 1
ATOM 1415 C CA . ASP A 1 176 ? -1.625 12.384 11.687 1.00 80.69 176 ASP A CA 1
ATOM 1416 C C . ASP A 1 176 ? -1.893 11.660 10.358 1.00 80.69 176 ASP A C 1
ATOM 1418 O O . ASP A 1 176 ? -2.691 10.720 10.301 1.00 80.69 176 ASP A O 1
ATOM 1422 N N . TRP A 1 177 ? -1.128 11.995 9.312 1.00 88.50 177 TRP A N 1
ATOM 1423 C CA . TRP A 1 177 ? -1.193 11.310 8.019 1.00 88.50 177 TRP A CA 1
ATOM 1424 C C . TRP A 1 177 ? -0.837 9.821 8.124 1.00 88.50 177 TRP A C 1
ATOM 1426 O O . TRP A 1 177 ? -1.559 8.960 7.612 1.00 88.50 177 TRP A O 1
ATOM 1436 N N . LEU A 1 178 ? 0.243 9.496 8.846 1.00 90.25 178 LEU A N 1
ATOM 1437 C CA . LEU A 1 178 ? 0.649 8.116 9.110 1.00 90.25 178 LEU A CA 1
ATOM 1438 C C . LEU A 1 178 ? -0.442 7.333 9.846 1.00 90.25 178 LEU A C 1
ATOM 1440 O O . LEU A 1 178 ? -0.718 6.192 9.479 1.00 90.25 178 LEU A O 1
ATOM 1444 N N . SER A 1 179 ? -1.082 7.932 10.852 1.00 84.94 179 SER A N 1
ATOM 1445 C CA . SER A 1 179 ? -2.163 7.296 11.615 1.00 84.94 179 SER A CA 1
ATOM 1446 C C . SER A 1 179 ? -3.380 6.997 10.735 1.00 84.94 179 SER A C 1
ATOM 1448 O O . SER A 1 179 ? -3.883 5.868 10.748 1.00 84.94 179 SER A O 1
ATOM 1450 N N . MET A 1 180 ? -3.779 7.961 9.899 1.00 88.12 180 MET A N 1
ATOM 1451 C CA . MET A 1 180 ? -4.866 7.803 8.931 1.00 88.12 180 MET A CA 1
ATOM 1452 C C . MET A 1 180 ? -4.563 6.681 7.925 1.00 88.12 180 MET A C 1
ATOM 1454 O O . MET A 1 180 ? -5.395 5.800 7.685 1.00 88.12 180 MET A O 1
ATOM 1458 N N . MET A 1 181 ? -3.369 6.684 7.331 1.00 94.19 181 MET A N 1
ATOM 1459 C CA . MET A 1 181 ? -2.993 5.693 6.322 1.00 94.19 181 MET A CA 1
ATOM 1460 C C . MET A 1 181 ? -2.777 4.301 6.914 1.00 94.19 181 MET A C 1
ATOM 1462 O O . MET A 1 181 ? -3.147 3.310 6.282 1.00 94.19 181 MET A O 1
ATOM 1466 N N . TYR A 1 182 ? -2.215 4.199 8.121 1.00 92.31 182 TYR A N 1
ATOM 1467 C CA . TYR A 1 182 ? -1.914 2.917 8.760 1.00 92.31 182 TYR A CA 1
ATOM 1468 C C . TYR A 1 182 ? -3.168 2.064 8.937 1.00 92.31 182 TYR A C 1
ATOM 1470 O O . TYR A 1 182 ? -3.194 0.901 8.524 1.00 92.31 182 TYR A O 1
ATOM 1478 N N . SER A 1 183 ? -4.222 2.650 9.509 1.00 89.88 183 SER A N 1
ATOM 1479 C CA . SER A 1 183 ? -5.471 1.943 9.796 1.00 89.88 183 SER A CA 1
ATOM 1480 C C . SER A 1 183 ? -6.130 1.421 8.511 1.00 89.88 183 SER A C 1
ATOM 1482 O O . SER A 1 183 ? -6.513 0.250 8.426 1.00 89.88 183 SER A O 1
ATOM 1484 N N . ARG A 1 184 ? -6.163 2.253 7.465 1.00 94.88 184 ARG A N 1
ATOM 1485 C CA . ARG A 1 184 ? -6.748 1.938 6.152 1.00 94.88 184 ARG A CA 1
ATOM 1486 C C . ARG A 1 184 ? -5.951 0.880 5.399 1.00 94.88 184 ARG A C 1
ATOM 1488 O O . ARG A 1 184 ? -6.528 -0.092 4.913 1.00 94.88 184 ARG A O 1
ATOM 1495 N N . LEU A 1 185 ? -4.626 1.019 5.330 1.00 96.38 185 LEU A N 1
ATOM 1496 C CA . LEU A 1 185 ? -3.761 0.056 4.643 1.00 96.38 185 LEU A CA 1
ATOM 1497 C C . LEU A 1 185 ? -3.767 -1.311 5.328 1.00 96.38 185 LEU A C 1
ATOM 1499 O O . LEU A 1 185 ? -3.751 -2.339 4.644 1.00 96.38 185 LEU A O 1
ATOM 1503 N N . LYS A 1 186 ? -3.853 -1.341 6.662 1.00 93.31 186 LYS A N 1
ATOM 1504 C CA . LYS A 1 186 ? -3.966 -2.591 7.414 1.00 93.31 186 LYS A CA 1
ATOM 1505 C C . LYS A 1 186 ? -5.252 -3.343 7.064 1.00 93.31 186 LYS A C 1
ATOM 1507 O O . LYS A 1 186 ? -5.199 -4.537 6.771 1.00 93.31 186 LYS A O 1
ATOM 1512 N N . LEU A 1 187 ? -6.391 -2.650 7.006 1.00 93.12 187 LEU A N 1
ATOM 1513 C CA . LEU A 1 187 ? -7.650 -3.260 6.568 1.00 93.12 187 LEU A CA 1
ATOM 1514 C C . LEU A 1 187 ? -7.622 -3.658 5.087 1.00 93.12 187 LEU A C 1
ATOM 1516 O O . LEU A 1 187 ? -8.085 -4.747 4.739 1.00 93.12 187 LEU A O 1
ATOM 1520 N N . ALA A 1 188 ? -7.035 -2.829 4.222 1.00 96.75 188 ALA A N 1
ATOM 1521 C CA . ALA A 1 188 ? -6.874 -3.128 2.801 1.00 96.75 188 ALA A CA 1
ATOM 1522 C C . ALA A 1 188 ? -6.073 -4.423 2.574 1.00 96.75 188 ALA A C 1
ATOM 1524 O O . ALA A 1 188 ? -6.470 -5.257 1.756 1.00 96.75 188 ALA A O 1
ATOM 1525 N N . ARG A 1 189 ? -4.998 -4.651 3.347 1.00 96.12 189 ARG A N 1
ATOM 1526 C CA . ARG A 1 189 ? -4.223 -5.904 3.309 1.00 96.12 189 ARG A CA 1
ATOM 1527 C C . ARG A 1 189 ? -5.085 -7.133 3.598 1.00 96.12 189 ARG A C 1
ATOM 1529 O O . ARG A 1 189 ? -4.899 -8.161 2.948 1.00 96.12 189 ARG A O 1
ATOM 1536 N N . ASN A 1 190 ? -6.020 -7.043 4.543 1.00 93.81 190 ASN A N 1
ATOM 1537 C CA . ASN A 1 190 ? -6.892 -8.166 4.899 1.00 93.81 190 ASN A CA 1
ATOM 1538 C C . ASN A 1 190 ? -7.858 -8.527 3.760 1.00 93.81 190 ASN A C 1
ATOM 1540 O O . ASN A 1 190 ? -8.116 -9.706 3.505 1.00 93.81 190 ASN A O 1
ATOM 1544 N N . LEU A 1 191 ? -8.359 -7.525 3.032 1.00 96.12 191 LEU A N 1
ATOM 1545 C CA . LEU A 1 191 ? -9.250 -7.738 1.889 1.00 96.12 191 LEU A CA 1
ATOM 1546 C C . LEU A 1 191 ? -8.538 -8.393 0.697 1.00 96.12 191 LEU A C 1
ATOM 1548 O O . LEU A 1 191 ? -9.175 -9.106 -0.081 1.00 96.12 191 LEU A O 1
ATOM 1552 N N . LEU A 1 192 ? -7.226 -8.184 0.545 1.00 97.56 192 LEU A N 1
ATOM 1553 C CA . LEU A 1 192 ? -6.457 -8.767 -0.552 1.00 97.56 192 LEU A CA 1
ATOM 1554 C C . LEU A 1 192 ? -6.425 -10.300 -0.489 1.00 97.56 192 LEU A C 1
ATOM 1556 O O . LEU A 1 192 ? -6.166 -10.913 0.550 1.00 97.56 192 LEU A O 1
ATOM 1560 N N . ARG A 1 193 ? -6.606 -10.927 -1.652 1.00 96.44 193 ARG A N 1
ATOM 1561 C CA . ARG A 1 193 ? -6.286 -12.340 -1.889 1.00 96.44 193 ARG A CA 1
ATOM 1562 C C . ARG A 1 193 ? -4.777 -12.563 -1.780 1.00 96.44 193 ARG A C 1
ATOM 1564 O O . ARG A 1 193 ? -4.005 -11.617 -1.905 1.00 96.44 193 ARG A O 1
ATOM 1571 N N . ASP A 1 194 ? -4.331 -13.799 -1.580 1.00 95.12 194 ASP A N 1
ATOM 1572 C CA . ASP A 1 194 ? -2.906 -14.086 -1.330 1.00 95.12 194 ASP A CA 1
ATOM 1573 C C . ASP A 1 194 ? -1.998 -13.768 -2.530 1.00 95.12 194 ASP A C 1
ATOM 1575 O O . ASP A 1 194 ? -0.875 -13.306 -2.355 1.00 95.12 194 ASP A O 1
ATOM 1579 N N . ASP A 1 195 ? -2.508 -13.899 -3.758 1.00 95.69 195 ASP A N 1
ATOM 1580 C CA . ASP A 1 195 ? -1.859 -13.411 -4.986 1.00 95.69 195 ASP A CA 1
ATOM 1581 C C . ASP A 1 195 ? -2.296 -11.978 -5.369 1.00 95.69 195 ASP A C 1
ATOM 1583 O O . ASP A 1 195 ? -2.106 -11.545 -6.513 1.00 95.69 195 ASP A O 1
ATOM 1587 N N . GLY A 1 196 ? -2.970 -11.281 -4.456 1.00 96.75 196 GLY A N 1
ATOM 1588 C CA . GLY A 1 196 ? -3.482 -9.931 -4.621 1.00 96.75 196 GLY A CA 1
ATOM 1589 C C . GLY A 1 196 ? -2.385 -8.882 -4.497 1.00 96.75 196 GLY A C 1
ATOM 1590 O O . GLY A 1 196 ? -1.333 -9.114 -3.894 1.00 96.75 196 GLY A O 1
ATOM 1591 N N . VAL A 1 197 ? -2.634 -7.723 -5.096 1.00 97.56 197 VAL A N 1
ATOM 1592 C CA . VAL A 1 197 ? -1.665 -6.629 -5.167 1.00 97.56 197 VAL A CA 1
ATOM 1593 C C . VAL A 1 197 ? -2.300 -5.275 -4.870 1.00 97.56 197 VAL A C 1
ATOM 1595 O O . VAL A 1 197 ? -3.492 -5.080 -5.106 1.00 97.56 197 VAL A O 1
ATOM 1598 N N . ILE A 1 198 ? -1.496 -4.334 -4.389 1.00 98.38 198 ILE A N 1
ATOM 1599 C CA . ILE A 1 198 ? -1.894 -2.952 -4.133 1.00 98.38 198 ILE A CA 1
ATOM 1600 C C . ILE A 1 198 ? -0.937 -1.976 -4.819 1.00 98.38 198 ILE A C 1
ATOM 1602 O O . ILE A 1 198 ? 0.278 -2.187 -4.838 1.00 98.38 198 ILE A O 1
ATOM 1606 N N . PHE A 1 199 ? -1.515 -0.917 -5.376 1.00 98.31 199 PHE A N 1
ATOM 1607 C CA . PHE A 1 199 ? -0.833 0.229 -5.958 1.00 98.31 199 PHE A CA 1
ATOM 1608 C C . PHE A 1 199 ? -1.221 1.479 -5.174 1.00 98.31 199 PHE A C 1
ATOM 1610 O O . PHE A 1 199 ? -2.408 1.701 -4.929 1.00 98.31 199 PHE A O 1
ATOM 1617 N N . ILE A 1 200 ? -0.230 2.270 -4.774 1.00 98.25 200 ILE A N 1
ATOM 1618 C CA . ILE A 1 200 ? -0.443 3.484 -3.981 1.00 98.25 200 ILE A CA 1
ATOM 1619 C C . ILE A 1 200 ? 0.357 4.610 -4.617 1.00 98.25 200 ILE A C 1
ATOM 1621 O O . ILE A 1 200 ? 1.588 4.527 -4.638 1.00 98.25 200 ILE A O 1
ATOM 1625 N N . SER A 1 201 ? -0.339 5.613 -5.144 1.00 97.06 201 SER A N 1
ATOM 1626 C CA . SER A 1 201 ? 0.270 6.831 -5.684 1.00 97.06 201 SER A CA 1
ATOM 1627 C C . SER A 1 201 ? 0.710 7.765 -4.559 1.00 97.06 201 SER A C 1
ATOM 1629 O O . SER A 1 201 ? 0.084 7.802 -3.500 1.00 97.06 201 SER A O 1
ATOM 1631 N N . ILE A 1 202 ? 1.829 8.460 -4.759 1.00 95.12 202 ILE A N 1
ATOM 1632 C CA . ILE A 1 202 ? 2.365 9.432 -3.809 1.00 95.12 202 ILE A CA 1
ATOM 1633 C C . ILE A 1 202 ? 3.341 10.404 -4.483 1.00 95.12 202 ILE A C 1
ATOM 1635 O O . ILE A 1 202 ? 4.053 10.038 -5.426 1.00 95.12 202 ILE A O 1
ATOM 1639 N N . ASP A 1 203 ? 3.428 11.623 -3.956 1.00 90.62 203 ASP A N 1
ATOM 1640 C CA . ASP A 1 203 ? 4.485 12.577 -4.287 1.00 90.62 203 ASP A CA 1
ATOM 1641 C C . ASP A 1 203 ? 5.692 12.494 -3.330 1.00 90.62 203 ASP A C 1
ATOM 1643 O O . ASP A 1 203 ? 5.882 11.539 -2.574 1.00 90.62 203 ASP A O 1
ATOM 1647 N N . ASP A 1 204 ? 6.557 13.500 -3.400 1.00 88.69 204 ASP A N 1
ATOM 1648 C CA . ASP A 1 204 ? 7.784 13.610 -2.626 1.00 88.69 204 ASP A CA 1
ATOM 1649 C C . ASP A 1 204 ? 7.590 13.896 -1.127 1.00 88.69 204 ASP A C 1
ATOM 1651 O O . ASP A 1 204 ? 8.527 13.634 -0.370 1.00 88.69 204 ASP A O 1
ATOM 1655 N N . ASN A 1 205 ? 6.417 14.368 -0.688 1.00 87.94 205 ASN A N 1
ATOM 1656 C CA . ASN A 1 205 ? 6.184 14.766 0.705 1.00 87.94 205 ASN A CA 1
ATOM 1657 C C . ASN A 1 205 ? 6.129 13.553 1.643 1.00 87.94 205 ASN A C 1
ATOM 1659 O O . ASN A 1 205 ? 6.831 13.511 2.652 1.00 87.94 205 ASN A O 1
ATOM 1663 N N . GLU A 1 206 ? 5.344 12.532 1.284 1.00 91.94 206 GLU A N 1
ATOM 1664 C CA . GLU A 1 206 ? 5.109 11.359 2.142 1.00 91.94 206 GLU A CA 1
ATOM 1665 C C . GLU A 1 206 ? 5.667 10.048 1.571 1.00 91.94 206 GLU A C 1
ATOM 1667 O O . GLU A 1 206 ? 5.515 8.994 2.190 1.00 91.94 206 GLU A O 1
ATOM 1672 N N . GLN A 1 207 ? 6.365 10.063 0.425 1.00 93.44 207 GLN A N 1
ATOM 1673 C CA . GLN A 1 207 ? 6.900 8.836 -0.193 1.00 93.44 207 GLN A CA 1
ATOM 1674 C C . GLN A 1 207 ? 7.721 7.967 0.774 1.00 93.44 207 GLN A C 1
ATOM 1676 O O . GLN A 1 207 ? 7.551 6.748 0.824 1.00 93.44 207 GLN A O 1
ATOM 1681 N N . ALA A 1 208 ? 8.601 8.575 1.575 1.00 93.44 208 ALA A N 1
ATOM 1682 C CA . ALA A 1 208 ? 9.476 7.836 2.479 1.00 93.44 208 ALA A CA 1
ATOM 1683 C C . ALA A 1 208 ? 8.672 7.196 3.620 1.00 93.44 208 ALA A C 1
ATOM 1685 O O . ALA A 1 208 ? 8.861 6.016 3.927 1.00 93.44 208 ALA A O 1
ATOM 1686 N N . ASN A 1 209 ? 7.738 7.957 4.188 1.00 94.12 209 ASN A N 1
ATOM 1687 C CA . ASN A 1 209 ? 6.849 7.522 5.258 1.00 94.12 209 ASN A CA 1
ATOM 1688 C C . ASN A 1 209 ? 5.922 6.405 4.773 1.00 94.12 209 ASN A C 1
ATOM 1690 O O . ASN A 1 209 ? 5.880 5.333 5.378 1.00 94.12 209 ASN A O 1
ATOM 1694 N N . LEU A 1 210 ? 5.280 6.586 3.617 1.00 96.06 210 LEU A N 1
ATOM 1695 C CA . LEU A 1 210 ? 4.442 5.574 2.981 1.00 96.06 210 LEU A CA 1
ATOM 1696 C C . LEU A 1 210 ? 5.217 4.291 2.677 1.00 96.06 210 LEU A C 1
ATOM 1698 O O . LEU A 1 210 ? 4.704 3.192 2.898 1.00 96.06 210 LEU A O 1
ATOM 1702 N N . LYS A 1 211 ? 6.459 4.405 2.189 1.00 96.19 211 LYS A N 1
ATOM 1703 C CA . LYS A 1 211 ? 7.305 3.242 1.911 1.00 96.19 211 LYS A CA 1
ATOM 1704 C C . LYS A 1 211 ? 7.529 2.418 3.173 1.00 96.19 211 LYS A C 1
ATOM 1706 O O . LYS A 1 211 ? 7.312 1.208 3.133 1.00 96.19 211 LYS A O 1
ATOM 1711 N N . ARG A 1 212 ? 7.933 3.072 4.269 1.00 94.00 212 ARG A N 1
ATOM 1712 C CA . ARG A 1 212 ? 8.165 2.426 5.570 1.00 94.00 212 ARG A CA 1
ATOM 1713 C C . ARG A 1 212 ? 6.877 1.826 6.134 1.00 94.00 212 ARG A C 1
ATOM 1715 O O . ARG A 1 212 ? 6.900 0.716 6.655 1.00 94.00 212 ARG A O 1
ATOM 1722 N N . LEU A 1 213 ? 5.754 2.518 5.965 1.00 94.75 213 LEU A N 1
ATOM 1723 C CA . LEU A 1 213 ? 4.437 2.043 6.375 1.00 94.75 213 LEU A CA 1
ATOM 1724 C C . LEU A 1 213 ? 4.039 0.758 5.636 1.00 94.75 213 LEU A C 1
ATOM 1726 O O . LEU A 1 213 ? 3.597 -0.215 6.245 1.00 94.75 213 LEU A O 1
ATOM 1730 N N . CYS A 1 214 ? 4.241 0.732 4.318 1.00 96.44 214 CYS A N 1
ATOM 1731 C CA . CYS A 1 214 ? 3.973 -0.448 3.505 1.00 96.44 214 CYS A CA 1
ATOM 1732 C C . CYS A 1 214 ? 4.939 -1.596 3.818 1.00 96.44 214 CYS A C 1
ATOM 1734 O O . CYS A 1 214 ? 4.508 -2.746 3.829 1.00 96.44 214 CYS A O 1
ATOM 1736 N N . ASP A 1 215 ? 6.211 -1.299 4.103 1.00 94.25 215 ASP A N 1
ATOM 1737 C CA . ASP A 1 215 ? 7.188 -2.301 4.543 1.00 94.25 215 ASP A CA 1
ATOM 1738 C C . ASP A 1 215 ? 6.745 -2.984 5.838 1.00 94.25 215 ASP A C 1
ATOM 1740 O O . ASP A 1 215 ? 6.872 -4.200 5.957 1.00 94.25 215 ASP A O 1
ATOM 1744 N N . GLU A 1 216 ? 6.180 -2.230 6.782 1.00 90.38 216 GLU A N 1
ATOM 1745 C CA . GLU A 1 216 ? 5.658 -2.781 8.032 1.00 90.38 216 GLU A CA 1
ATOM 1746 C C . GLU A 1 216 ? 4.383 -3.616 7.814 1.00 90.38 216 GLU A C 1
ATOM 1748 O O . GLU A 1 216 ? 4.255 -4.713 8.357 1.00 90.38 216 GLU A O 1
ATOM 1753 N N . ILE A 1 217 ? 3.435 -3.120 7.011 1.00 92.69 217 ILE A N 1
ATOM 1754 C CA . ILE A 1 217 ? 2.124 -3.763 6.825 1.00 92.69 217 ILE A CA 1
ATOM 1755 C C . ILE A 1 217 ? 2.213 -4.974 5.890 1.00 92.69 217 ILE A C 1
ATOM 1757 O O . ILE A 1 217 ? 1.711 -6.054 6.203 1.00 92.69 217 ILE A O 1
ATOM 1761 N N . PHE A 1 218 ? 2.819 -4.807 4.716 1.00 94.31 218 PHE A 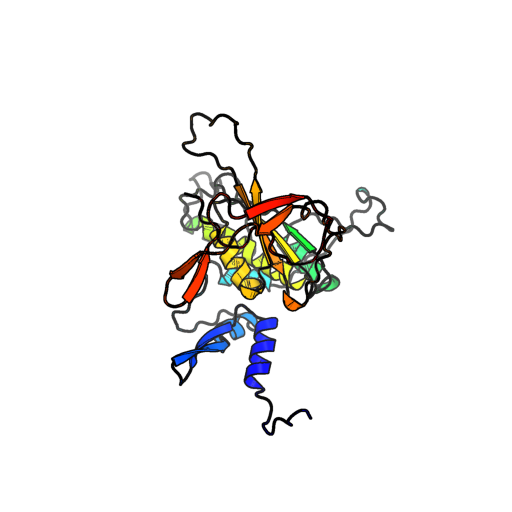N 1
ATOM 1762 C CA . PHE A 1 218 ? 2.893 -5.842 3.683 1.00 94.31 218 PHE A CA 1
ATOM 1763 C C . PHE A 1 218 ? 4.159 -6.691 3.800 1.00 94.31 218 PHE A C 1
ATOM 1765 O O . PHE A 1 218 ? 4.180 -7.802 3.272 1.00 94.31 218 PHE A O 1
ATOM 1772 N N . GLY A 1 219 ? 5.183 -6.219 4.511 1.00 90.44 219 GLY A N 1
ATOM 1773 C CA . GLY A 1 219 ? 6.504 -6.832 4.561 1.00 90.44 219 GLY A CA 1
ATOM 1774 C C . GLY A 1 219 ? 7.394 -6.328 3.425 1.00 90.44 219 GLY A C 1
ATOM 1775 O O . GLY A 1 219 ? 7.025 -6.408 2.253 1.00 90.44 219 GLY A O 1
ATOM 1776 N N . GLU A 1 220 ? 8.612 -5.893 3.748 1.00 91.31 220 GLU A N 1
ATOM 1777 C CA . GLU A 1 220 ? 9.575 -5.354 2.769 1.00 91.31 220 GLU A CA 1
ATOM 1778 C C . GLU A 1 220 ? 9.842 -6.312 1.595 1.00 91.31 220 GLU A C 1
ATOM 1780 O O . GLU A 1 220 ? 9.893 -5.912 0.430 1.00 91.31 220 GLU A O 1
ATOM 1785 N N . SER A 1 221 ? 9.922 -7.617 1.877 1.00 91.81 221 SER A N 1
ATOM 1786 C CA . SER A 1 221 ? 10.136 -8.646 0.848 1.00 91.81 221 SER A CA 1
ATOM 1787 C C . SER A 1 221 ? 9.009 -8.738 -0.191 1.00 91.81 221 SER A C 1
ATOM 1789 O O . SER A 1 221 ? 9.235 -9.253 -1.290 1.00 91.81 221 SER A O 1
ATOM 1791 N N . ASN A 1 222 ? 7.819 -8.219 0.128 1.00 93.94 222 ASN A N 1
ATOM 1792 C CA . ASN A 1 222 ? 6.646 -8.240 -0.738 1.00 93.94 222 ASN A CA 1
ATOM 1793 C C . ASN A 1 222 ? 6.536 -7.020 -1.666 1.00 93.94 222 ASN A C 1
ATOM 1795 O O . ASN A 1 222 ? 5.600 -6.956 -2.469 1.00 93.94 222 ASN A O 1
ATOM 1799 N N . LEU A 1 223 ? 7.502 -6.096 -1.633 1.00 96.75 223 LEU A N 1
ATOM 1800 C CA . LEU A 1 223 ? 7.625 -5.063 -2.657 1.00 96.75 223 LEU A CA 1
ATOM 1801 C C . LEU A 1 223 ? 7.910 -5.712 -4.022 1.00 96.75 223 LEU A C 1
ATOM 1803 O O . LEU A 1 223 ? 8.857 -6.496 -4.185 1.00 96.75 223 LEU A O 1
ATOM 1807 N N . LEU A 1 224 ? 7.090 -5.384 -5.018 1.00 94.50 224 LEU A N 1
ATOM 1808 C CA . LEU A 1 224 ? 7.253 -5.847 -6.395 1.00 94.50 224 LEU A CA 1
ATOM 1809 C C . LEU A 1 224 ? 8.044 -4.842 -7.230 1.00 94.50 224 LEU A C 1
ATOM 1811 O O . LEU A 1 224 ? 8.992 -5.240 -7.905 1.00 94.50 224 LEU A O 1
ATOM 1815 N N . ALA A 1 225 ? 7.664 -3.564 -7.177 1.00 94.56 225 ALA A N 1
ATOM 1816 C CA . ALA A 1 225 ? 8.347 -2.478 -7.872 1.00 94.56 225 ALA A CA 1
ATOM 1817 C C . ALA A 1 225 ? 7.993 -1.111 -7.264 1.00 94.56 225 ALA A C 1
ATOM 1819 O O . ALA A 1 225 ? 6.968 -0.953 -6.602 1.00 94.56 225 ALA A O 1
ATOM 1820 N N . THR A 1 226 ? 8.820 -0.113 -7.565 1.00 96.19 226 THR A N 1
ATOM 1821 C CA . THR A 1 226 ? 8.458 1.303 -7.450 1.00 96.19 226 THR A CA 1
ATOM 1822 C C . THR A 1 226 ? 8.354 1.845 -8.866 1.00 96.19 226 THR A C 1
ATOM 1824 O O . THR A 1 226 ? 9.329 1.790 -9.616 1.00 96.19 226 THR A O 1
ATOM 1827 N N . ILE A 1 227 ? 7.167 2.299 -9.255 1.00 94.94 227 ILE A N 1
ATOM 1828 C CA . ILE A 1 227 ? 6.916 2.854 -10.585 1.00 94.94 227 ILE A CA 1
ATOM 1829 C C . ILE A 1 227 ? 7.040 4.367 -10.478 1.00 94.94 227 ILE A C 1
ATOM 1831 O O . ILE A 1 227 ? 6.370 4.979 -9.657 1.00 94.94 227 ILE A O 1
ATOM 1835 N N . THR A 1 228 ? 7.870 4.973 -11.317 1.00 93.31 228 THR A N 1
ATOM 1836 C CA . THR A 1 228 ? 7.999 6.430 -11.379 1.00 93.31 228 THR A CA 1
ATOM 1837 C C . THR A 1 228 ? 7.128 6.969 -12.507 1.00 93.31 228 THR A C 1
ATOM 1839 O O . THR A 1 228 ? 7.270 6.561 -13.662 1.00 93.31 228 THR A O 1
ATOM 1842 N N . ILE A 1 229 ? 6.224 7.886 -12.175 1.00 90.56 229 ILE A N 1
ATOM 1843 C CA . ILE A 1 229 ? 5.343 8.570 -13.121 1.00 90.56 229 ILE A CA 1
ATOM 1844 C C . ILE A 1 229 ? 5.950 9.926 -13.450 1.00 90.56 229 ILE A C 1
ATOM 1846 O O . ILE A 1 229 ? 6.225 10.723 -12.560 1.00 90.56 229 ILE A O 1
ATOM 1850 N N . LYS A 1 230 ? 6.127 10.215 -14.741 1.00 86.81 230 LYS A N 1
ATOM 1851 C CA . LYS A 1 230 ? 6.514 11.548 -15.208 1.00 86.81 230 LYS A CA 1
ATOM 1852 C C . LYS A 1 230 ? 5.266 12.422 -15.326 1.00 86.81 230 LYS A C 1
ATOM 1854 O O . LYS A 1 230 ? 4.485 12.251 -16.258 1.00 86.81 230 LYS A O 1
ATOM 1859 N N . VAL A 1 231 ? 5.097 13.366 -14.404 1.00 81.75 231 VAL A N 1
ATOM 1860 C CA . VAL A 1 231 ? 3.905 14.233 -14.329 1.00 81.75 231 VAL A CA 1
ATOM 1861 C C . VAL A 1 231 ? 4.021 15.515 -15.150 1.00 81.75 231 VAL A C 1
ATOM 1863 O O . VAL A 1 231 ? 3.015 16.144 -15.479 1.00 81.75 231 VAL A O 1
ATOM 1866 N N . ARG A 1 232 ? 5.239 15.922 -15.531 1.00 73.38 232 ARG A N 1
ATOM 1867 C CA . ARG A 1 232 ? 5.473 17.120 -16.353 1.00 73.38 232 ARG A CA 1
ATOM 1868 C C . ARG A 1 232 ? 6.435 16.839 -17.508 1.00 73.38 232 ARG A C 1
ATOM 1870 O O . ARG A 1 232 ? 7.397 16.084 -17.375 1.00 73.38 232 ARG A O 1
ATOM 1877 N N . TYR A 1 233 ? 6.165 17.458 -18.657 1.00 70.56 233 TYR A N 1
ATOM 1878 C CA . TYR A 1 233 ? 6.997 17.350 -19.858 1.00 70.56 233 TYR A CA 1
ATOM 1879 C C . TYR A 1 233 ? 8.262 18.211 -19.755 1.00 70.56 233 TYR A C 1
ATOM 1881 O O . TYR A 1 233 ? 8.241 19.303 -19.183 1.00 70.56 233 TYR A O 1
ATOM 1889 N N . GLU A 1 234 ? 9.342 17.732 -20.372 1.00 59.31 234 GLU A N 1
ATOM 1890 C CA . GLU A 1 234 ? 10.579 18.491 -20.575 1.00 59.31 234 GLU A CA 1
ATOM 1891 C C . GLU A 1 234 ? 10.271 19.686 -21.489 1.00 59.31 234 GLU A C 1
ATOM 1893 O O . GLU A 1 234 ? 9.953 19.502 -22.660 1.00 59.31 234 GLU A O 1
ATOM 1898 N N . GLY A 1 235 ? 10.282 20.905 -20.944 1.00 60.34 235 GLY A N 1
ATOM 1899 C CA . GLY A 1 235 ? 10.049 22.137 -21.712 1.00 60.34 235 GLY A CA 1
ATOM 1900 C C . GLY A 1 235 ? 8.926 23.039 -21.200 1.00 60.34 235 GLY A C 1
ATOM 1901 O O . GLY A 1 235 ? 8.739 24.127 -21.738 1.00 60.34 235 GLY A O 1
ATOM 1902 N N . LYS A 1 236 ? 8.191 22.649 -20.150 1.00 61.78 236 LYS A N 1
ATOM 1903 C CA . LYS A 1 236 ? 7.295 23.594 -19.466 1.00 61.78 236 LYS A CA 1
ATOM 1904 C C . LYS A 1 236 ? 8.156 24.633 -18.738 1.00 61.78 236 LYS A C 1
ATOM 1906 O O . LYS A 1 236 ? 9.058 24.244 -18.007 1.00 61.78 236 LYS A O 1
ATOM 1911 N N . THR A 1 237 ? 7.915 25.927 -18.936 1.00 61.22 237 THR A N 1
ATOM 1912 C CA . THR A 1 237 ? 8.650 26.992 -18.230 1.00 61.22 237 THR A CA 1
ATOM 1913 C C . THR A 1 237 ? 8.426 26.861 -16.721 1.00 61.22 237 THR A C 1
ATOM 1915 O O . THR A 1 237 ? 7.303 26.590 -16.285 1.00 61.22 237 THR A O 1
ATOM 1918 N N . LEU A 1 238 ? 9.490 27.014 -15.923 1.00 61.50 238 LEU A N 1
ATOM 1919 C CA . LEU A 1 238 ? 9.360 27.184 -14.474 1.00 61.50 238 LEU A CA 1
ATOM 1920 C C . LEU A 1 238 ? 8.431 28.374 -14.202 1.00 61.50 238 LEU A C 1
ATOM 1922 O O . LEU A 1 238 ? 8.556 29.412 -14.848 1.00 61.50 238 LEU A O 1
ATOM 1926 N N . VAL A 1 239 ? 7.488 28.215 -13.275 1.00 61.75 239 VAL A N 1
ATOM 1927 C CA . VAL A 1 239 ? 6.807 29.378 -12.691 1.00 61.75 239 VAL A CA 1
ATOM 1928 C C . VAL A 1 239 ? 7.874 30.138 -11.897 1.00 61.75 239 VAL A C 1
ATOM 1930 O O . VAL A 1 239 ? 8.685 29.480 -11.246 1.00 61.75 239 VAL A O 1
ATOM 1933 N N . GLU A 1 240 ? 7.910 31.473 -11.986 1.00 58.06 240 GLU A N 1
ATOM 1934 C CA . GLU A 1 240 ? 8.989 32.319 -11.428 1.00 58.06 240 GLU A CA 1
ATOM 1935 C C . GLU A 1 240 ? 9.311 32.029 -9.949 1.00 58.06 240 GLU A C 1
ATOM 1937 O O . GLU A 1 240 ? 10.458 32.178 -9.541 1.00 58.06 240 GLU A O 1
ATOM 1942 N N . ASP A 1 241 ? 8.341 31.523 -9.182 1.00 63.94 241 ASP A N 1
ATOM 1943 C CA . ASP A 1 241 ? 8.477 31.226 -7.751 1.00 63.94 241 ASP A CA 1
ATOM 1944 C C . ASP A 1 241 ? 9.063 29.839 -7.413 1.00 63.94 241 ASP A C 1
ATOM 1946 O O . ASP A 1 241 ? 9.202 29.500 -6.237 1.00 63.94 241 ASP A O 1
ATOM 1950 N N . MET A 1 242 ? 9.410 28.997 -8.396 1.00 66.06 242 MET A N 1
ATOM 1951 C CA . MET A 1 242 ? 9.979 27.666 -8.130 1.00 66.06 242 MET A CA 1
ATOM 1952 C C . MET A 1 242 ? 11.437 27.549 -8.580 1.00 66.06 242 MET A C 1
ATOM 1954 O O . MET A 1 242 ? 11.756 27.688 -9.757 1.00 66.06 242 MET A O 1
ATOM 1958 N N . ASN A 1 243 ? 12.316 27.166 -7.648 1.00 73.62 243 ASN A N 1
ATOM 1959 C CA . ASN A 1 243 ? 13.728 26.880 -7.941 1.00 73.62 243 ASN A CA 1
ATOM 1960 C C . ASN A 1 243 ? 13.928 25.566 -8.721 1.00 73.62 243 ASN A C 1
ATOM 1962 O O . ASN A 1 243 ? 14.927 25.405 -9.419 1.00 73.62 243 ASN A O 1
ATOM 1966 N N . PHE A 1 244 ? 12.990 24.618 -8.605 1.00 73.56 244 PHE A N 1
ATOM 1967 C CA . PHE A 1 244 ? 13.077 23.290 -9.219 1.00 73.56 244 PHE A CA 1
ATOM 1968 C C . PHE A 1 244 ? 11.719 22.832 -9.761 1.00 73.56 244 PHE A C 1
ATOM 1970 O O . PHE A 1 244 ? 10.669 23.177 -9.222 1.00 73.56 244 PHE A O 1
ATOM 1977 N N . GLN A 1 245 ? 11.735 22.016 -10.820 1.00 70.88 245 GLN A N 1
ATOM 1978 C CA . GLN A 1 245 ? 10.524 21.376 -11.339 1.00 70.88 245 GLN A CA 1
ATOM 1979 C C . GLN A 1 245 ? 10.290 20.040 -10.641 1.00 70.88 245 GLN A C 1
ATOM 1981 O O . GLN A 1 245 ? 11.095 19.120 -10.781 1.00 70.88 245 GLN A O 1
ATOM 1986 N N . LYS A 1 246 ? 9.141 19.891 -9.976 1.00 74.00 246 LYS A N 1
ATOM 1987 C CA . LYS A 1 246 ? 8.623 18.565 -9.620 1.00 74.00 246 LYS A CA 1
ATOM 1988 C C . LYS A 1 246 ? 8.199 17.846 -10.906 1.00 74.00 246 LYS A C 1
ATOM 1990 O O . LYS A 1 246 ? 7.207 18.217 -11.538 1.00 74.00 246 LYS A O 1
ATOM 1995 N N . LEU A 1 247 ? 9.015 16.888 -11.346 1.00 78.69 247 LEU A N 1
ATOM 1996 C CA . LEU A 1 247 ? 8.841 16.160 -12.612 1.00 78.69 247 LEU A CA 1
ATOM 1997 C C . LEU A 1 247 ? 8.262 14.760 -12.424 1.00 78.69 247 LEU A C 1
ATOM 1999 O O . LEU A 1 247 ? 7.710 14.208 -13.379 1.00 78.69 247 LEU A O 1
ATOM 2003 N N . ILE A 1 248 ? 8.421 14.191 -11.228 1.00 87.00 248 ILE A N 1
ATOM 2004 C CA . ILE A 1 248 ? 8.118 12.794 -10.955 1.00 87.00 248 ILE A CA 1
ATOM 2005 C C . ILE A 1 248 ? 7.231 12.629 -9.727 1.00 87.00 248 ILE A C 1
ATOM 2007 O O . ILE A 1 248 ? 7.388 13.345 -8.744 1.00 87.00 248 ILE A O 1
ATOM 2011 N N . GLU A 1 249 ? 6.356 11.637 -9.803 1.00 91.25 249 GLU A N 1
ATOM 2012 C CA . GLU A 1 249 ? 5.627 11.043 -8.684 1.00 91.25 249 GLU A CA 1
ATOM 2013 C C . GLU A 1 249 ? 5.933 9.544 -8.647 1.00 91.25 249 GLU A C 1
ATOM 2015 O O . GLU A 1 249 ? 6.466 8.979 -9.612 1.00 91.25 249 GLU A O 1
ATOM 2020 N N . ASN A 1 250 ? 5.620 8.886 -7.537 1.00 94.75 250 ASN A N 1
ATOM 2021 C CA . ASN A 1 250 ? 5.885 7.469 -7.352 1.00 94.75 250 ASN A CA 1
ATOM 2022 C C . ASN A 1 250 ? 4.591 6.693 -7.127 1.00 94.75 250 ASN A C 1
ATOM 2024 O O . ASN A 1 250 ? 3.657 7.161 -6.491 1.00 94.75 250 ASN A O 1
ATOM 2028 N N . VAL A 1 251 ? 4.566 5.457 -7.614 1.00 97.56 251 VAL A N 1
ATOM 2029 C CA . VAL A 1 251 ? 3.553 4.465 -7.266 1.00 97.56 251 VAL A CA 1
ATOM 2030 C C . VAL A 1 251 ? 4.253 3.268 -6.655 1.00 97.56 251 VAL A C 1
ATOM 2032 O O . VAL A 1 251 ? 5.062 2.597 -7.308 1.00 97.56 251 VAL A O 1
ATOM 2035 N N . TYR A 1 252 ? 3.932 2.975 -5.400 1.00 98.00 252 TYR A N 1
ATOM 2036 C CA . TYR A 1 252 ? 4.411 1.766 -4.747 1.00 98.00 252 TYR A CA 1
ATOM 2037 C C . TYR A 1 252 ? 3.542 0.575 -5.117 1.00 98.00 252 TYR A C 1
ATOM 2039 O O . TYR A 1 252 ? 2.321 0.624 -4.986 1.00 98.00 252 TYR A O 1
ATOM 2047 N N . PHE A 1 253 ? 4.189 -0.505 -5.556 1.00 97.00 253 PHE A N 1
ATOM 2048 C CA . PHE A 1 253 ? 3.534 -1.738 -5.965 1.00 97.00 253 PHE A CA 1
ATOM 2049 C C . PHE A 1 253 ? 3.911 -2.880 -5.018 1.00 97.00 253 PHE A C 1
ATOM 2051 O O . PHE A 1 253 ? 5.026 -3.408 -5.073 1.00 97.00 253 PHE A O 1
ATOM 2058 N N . TYR A 1 254 ? 2.967 -3.272 -4.162 1.00 98.19 254 TYR A N 1
ATOM 2059 C CA . TYR A 1 254 ? 3.133 -4.349 -3.184 1.00 98.19 254 TYR A CA 1
ATOM 2060 C C . TYR A 1 254 ? 2.227 -5.538 -3.487 1.00 98.19 254 TYR A C 1
ATOM 2062 O O . TYR A 1 254 ? 1.114 -5.397 -3.993 1.00 98.19 254 TYR A O 1
ATOM 2070 N N . ALA A 1 255 ? 2.701 -6.726 -3.132 1.00 97.19 255 ALA A N 1
ATOM 2071 C CA . ALA A 1 255 ? 1.897 -7.938 -3.073 1.00 97.19 255 ALA A CA 1
ATOM 2072 C C . ALA A 1 255 ? 1.427 -8.212 -1.641 1.00 97.19 255 ALA A C 1
ATOM 2074 O O . ALA A 1 255 ? 2.107 -7.842 -0.686 1.00 97.19 255 ALA A O 1
ATOM 2075 N N . LYS A 1 256 ? 0.332 -8.964 -1.478 1.00 95.38 256 LYS A N 1
ATOM 2076 C CA . LYS A 1 256 ? 0.062 -9.625 -0.191 1.00 95.38 256 LYS A CA 1
ATOM 2077 C C . LYS A 1 256 ? 1.079 -10.739 0.074 1.00 95.38 256 LYS A C 1
ATOM 2079 O O . LYS A 1 256 ? 1.650 -10.804 1.156 1.00 95.38 256 LYS A O 1
ATOM 2084 N N . SER A 1 257 ? 1.332 -11.580 -0.931 1.00 93.94 257 SER A N 1
ATOM 2085 C CA . SER A 1 257 ? 2.392 -12.590 -0.922 1.00 93.94 257 SER A CA 1
ATOM 2086 C C . SER A 1 257 ? 3.073 -12.654 -2.289 1.00 93.94 257 SER A C 1
ATOM 2088 O O . SER A 1 257 ? 2.539 -13.201 -3.257 1.00 93.94 257 SER A O 1
ATOM 2090 N N . LYS A 1 258 ? 4.277 -12.081 -2.388 1.00 90.69 258 LYS A N 1
ATOM 2091 C CA . LYS A 1 258 ? 5.045 -11.976 -3.641 1.00 90.69 258 LYS A CA 1
ATOM 2092 C C . LYS A 1 258 ? 5.259 -13.313 -4.366 1.00 90.69 258 LYS A C 1
ATOM 2094 O O . LYS A 1 258 ? 5.088 -13.323 -5.585 1.00 90.69 258 LYS A O 1
ATOM 2099 N N . PRO A 1 259 ? 5.572 -14.440 -3.691 1.00 91.94 259 PRO A N 1
ATOM 2100 C CA . PRO A 1 259 ? 5.741 -15.733 -4.360 1.00 91.94 259 PRO A CA 1
ATOM 2101 C C . PRO A 1 259 ? 4.500 -16.229 -5.115 1.00 91.94 259 PRO A C 1
ATOM 2103 O O . PRO A 1 259 ? 4.625 -17.027 -6.042 1.00 91.94 259 PRO A O 1
ATOM 2106 N N . LEU A 1 260 ? 3.304 -15.776 -4.728 1.00 90.19 260 LEU A N 1
ATOM 2107 C CA . LEU A 1 260 ? 2.038 -16.221 -5.311 1.00 90.19 260 LEU A CA 1
ATOM 2108 C C . LEU A 1 260 ? 1.579 -15.343 -6.481 1.00 90.19 260 LEU A C 1
ATOM 2110 O O . LEU A 1 260 ? 0.699 -15.743 -7.248 1.00 90.19 260 LEU A O 1
ATOM 2114 N N . VAL A 1 261 ? 2.178 -14.163 -6.657 1.00 90.69 261 VAL A N 1
ATOM 2115 C CA . VAL A 1 261 ? 1.779 -13.222 -7.703 1.00 90.69 261 VAL A CA 1
ATOM 2116 C C . VAL A 1 261 ? 2.225 -13.717 -9.076 1.00 90.69 261 VAL A C 1
ATOM 2118 O O . VAL A 1 261 ? 3.411 -13.813 -9.386 1.00 90.69 261 VAL A O 1
ATOM 2121 N N . LYS A 1 262 ? 1.244 -13.951 -9.951 1.00 86.81 262 LYS A N 1
ATOM 2122 C CA . LYS A 1 262 ? 1.457 -14.207 -11.380 1.00 86.81 262 LYS A CA 1
ATOM 2123 C C . LYS A 1 262 ? 0.983 -13.007 -12.189 1.00 86.81 262 LYS A C 1
ATOM 2125 O O . LYS A 1 262 ? -0.218 -12.809 -12.370 1.00 86.81 262 LYS A O 1
ATOM 2130 N N . LEU A 1 263 ? 1.930 -12.203 -12.665 1.00 81.69 263 LEU A N 1
ATOM 2131 C CA . LEU A 1 263 ? 1.637 -11.087 -13.562 1.00 81.69 263 LEU A CA 1
ATOM 2132 C C . LEU A 1 263 ? 1.415 -11.617 -14.978 1.00 81.69 263 LEU A C 1
ATOM 2134 O O . LEU A 1 263 ? 2.225 -12.392 -15.488 1.00 81.69 263 LEU A O 1
ATOM 2138 N N . LYS A 1 264 ? 0.326 -11.182 -15.618 1.00 78.88 264 LYS A N 1
ATOM 2139 C CA . LYS A 1 264 ? 0.108 -11.427 -17.045 1.00 78.88 264 LYS A CA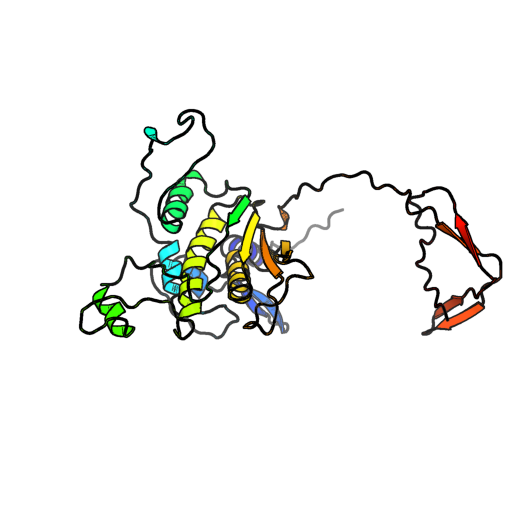 1
ATOM 2140 C C . LYS A 1 264 ? 1.103 -10.568 -17.819 1.00 78.88 264 LYS A C 1
ATOM 2142 O O . LYS A 1 264 ? 0.929 -9.357 -17.913 1.00 78.88 264 LYS A O 1
ATOM 2147 N N . LYS A 1 265 ? 2.168 -11.186 -18.320 1.00 74.31 265 LYS A N 1
ATOM 2148 C CA . LYS A 1 265 ? 3.094 -10.522 -19.235 1.00 74.31 265 LYS A CA 1
ATOM 2149 C C . LYS A 1 265 ? 2.446 -10.501 -20.621 1.00 74.31 265 LYS A C 1
ATOM 2151 O O . LYS A 1 265 ? 1.926 -11.540 -21.024 1.00 74.31 265 LYS A O 1
ATOM 2156 N N . PRO A 1 266 ? 2.441 -9.367 -21.339 1.00 73.56 266 PRO A N 1
ATOM 2157 C CA . PRO A 1 266 ? 2.119 -9.396 -22.755 1.00 73.56 266 PRO A CA 1
ATOM 2158 C C . PRO A 1 266 ? 3.159 -10.280 -23.452 1.00 73.56 266 PRO A C 1
ATOM 2160 O O . PRO A 1 266 ? 4.357 -10.006 -23.397 1.00 73.56 266 PRO A O 1
ATOM 2163 N N . GLU A 1 267 ? 2.707 -11.381 -24.041 1.00 68.06 267 GLU A N 1
ATOM 2164 C CA . GLU A 1 267 ? 3.539 -12.225 -24.891 1.00 68.06 267 GLU A CA 1
ATOM 2165 C C . GLU A 1 267 ? 3.603 -11.557 -26.264 1.00 68.06 267 GLU A C 1
ATOM 2167 O O . GLU A 1 267 ? 2.664 -11.624 -27.052 1.00 68.06 267 GLU A O 1
ATOM 2172 N N . SER A 1 268 ? 4.689 -10.839 -26.529 1.00 70.88 268 SER A N 1
ATOM 2173 C CA . SER A 1 268 ? 5.065 -10.474 -27.892 1.00 70.88 268 SER A CA 1
ATOM 2174 C C . SER A 1 268 ? 6.065 -11.507 -28.393 1.00 70.88 268 SER A C 1
ATOM 2176 O O . SER A 1 268 ? 7.028 -11.800 -27.676 1.00 70.88 268 SER A O 1
ATOM 2178 N N . GLU A 1 269 ? 5.887 -12.024 -29.610 1.00 65.81 269 GLU A N 1
ATOM 2179 C CA . GLU A 1 269 ? 6.960 -12.764 -30.275 1.00 65.81 269 GLU A CA 1
ATOM 2180 C C . GLU A 1 269 ? 8.213 -11.883 -30.305 1.00 65.81 269 GLU A C 1
ATOM 2182 O O . GLU A 1 269 ? 8.183 -10.727 -30.733 1.00 65.81 269 GLU A O 1
ATOM 2187 N N . TYR A 1 270 ? 9.307 -12.404 -29.753 1.00 66.00 270 TYR A N 1
ATOM 2188 C CA . TYR A 1 270 ? 10.573 -11.692 -29.731 1.00 66.00 270 TYR A CA 1
ATOM 2189 C C . TYR A 1 270 ? 11.164 -11.735 -31.141 1.00 66.00 270 TYR A C 1
ATOM 2191 O O . TYR A 1 270 ? 11.703 -12.756 -31.563 1.00 66.00 270 TYR A O 1
ATOM 2199 N N . ASP A 1 271 ? 11.007 -10.641 -31.885 1.00 70.19 271 ASP A N 1
ATOM 2200 C CA . ASP A 1 271 ? 11.544 -10.521 -33.236 1.00 70.19 271 ASP A CA 1
ATOM 2201 C C . ASP A 1 271 ? 13.073 -10.381 -33.195 1.00 70.19 271 ASP A C 1
ATOM 2203 O O . ASP A 1 271 ? 13.628 -9.419 -32.651 1.00 70.19 271 ASP A O 1
ATOM 2207 N N . PHE A 1 272 ? 13.757 -11.356 -33.793 1.00 73.38 272 PHE A N 1
ATOM 2208 C CA . PHE A 1 272 ? 15.210 -11.367 -33.891 1.00 73.38 272 PHE A CA 1
ATOM 2209 C C . PHE A 1 272 ? 15.744 -10.510 -35.043 1.00 73.38 272 PHE A C 1
ATOM 2211 O O . PHE A 1 272 ? 16.957 -10.473 -35.226 1.00 73.38 272 PHE A O 1
ATOM 2218 N N . SER A 1 273 ? 14.899 -9.796 -35.798 1.00 74.12 273 SER A N 1
ATOM 2219 C CA . SER A 1 273 ? 15.311 -8.920 -36.911 1.00 74.12 273 SER A CA 1
ATOM 2220 C C . SER A 1 273 ? 16.425 -7.932 -36.549 1.00 74.12 273 SER A C 1
ATOM 2222 O O . SER A 1 273 ? 17.237 -7.569 -37.394 1.00 74.12 273 SER A O 1
ATOM 2224 N N . LYS A 1 274 ? 16.517 -7.538 -35.272 1.00 70.31 274 LYS A N 1
ATOM 2225 C CA . LYS A 1 274 ? 17.573 -6.657 -34.746 1.00 70.31 274 LYS A CA 1
ATOM 2226 C C . LYS A 1 274 ? 18.934 -7.350 -34.554 1.00 70.31 274 LYS A C 1
ATOM 2228 O O . LYS A 1 274 ? 19.938 -6.662 -34.393 1.00 70.31 274 LYS A O 1
ATOM 2233 N N . PHE A 1 275 ? 18.988 -8.682 -34.576 1.00 76.25 275 PHE A N 1
ATOM 2234 C CA . PHE A 1 275 ? 20.184 -9.515 -34.377 1.00 76.25 275 PHE A CA 1
ATOM 2235 C C . PHE A 1 275 ? 20.691 -10.092 -35.704 1.00 76.25 275 PHE A C 1
ATOM 2237 O O . PHE A 1 275 ? 20.859 -11.298 -35.865 1.00 76.25 275 PHE A O 1
ATOM 2244 N N . GLU A 1 276 ? 20.913 -9.208 -36.670 1.00 78.81 276 GLU A N 1
ATOM 2245 C CA . GLU A 1 276 ? 21.397 -9.549 -38.012 1.00 78.81 276 GLU A CA 1
ATOM 2246 C C . GLU A 1 276 ? 22.865 -9.161 -38.238 1.00 78.81 276 GLU A C 1
ATOM 2248 O O . GLU A 1 276 ? 23.389 -9.367 -39.324 1.00 78.81 276 GLU A O 1
ATOM 2253 N N . TRP A 1 277 ? 23.545 -8.590 -37.241 1.00 79.25 277 TRP A N 1
ATOM 2254 C CA . TRP A 1 277 ? 24.927 -8.121 -37.368 1.00 79.25 277 TRP A CA 1
ATOM 2255 C C . TRP A 1 277 ? 25.900 -9.044 -36.640 1.00 79.25 277 TRP A C 1
ATOM 2257 O O . TRP A 1 277 ? 25.732 -9.333 -35.456 1.00 79.25 277 TRP A O 1
ATOM 2267 N N . TYR A 1 278 ? 26.943 -9.465 -37.350 1.00 78.75 278 TYR A N 1
ATOM 2268 C CA . TYR A 1 278 ? 27.944 -10.418 -36.884 1.00 78.75 278 TYR A CA 1
ATOM 2269 C C . TYR A 1 278 ? 29.354 -9.868 -37.098 1.00 78.75 278 TYR A C 1
ATOM 2271 O O . TYR A 1 278 ? 29.610 -9.145 -38.060 1.00 78.75 278 TYR A O 1
ATOM 2279 N N . ILE A 1 279 ? 30.283 -10.242 -36.217 1.00 79.50 279 ILE A N 1
ATOM 2280 C CA . ILE A 1 279 ? 31.711 -9.967 -36.399 1.00 79.50 279 ILE A CA 1
ATOM 2281 C C . ILE A 1 279 ? 32.325 -11.143 -37.154 1.00 79.50 279 ILE A C 1
ATOM 2283 O O . ILE A 1 279 ? 32.289 -12.280 -36.683 1.00 79.50 279 ILE A O 1
ATOM 2287 N N . LYS A 1 280 ? 32.897 -10.863 -38.321 1.00 80.62 280 LYS A N 1
ATOM 2288 C CA . LYS A 1 280 ? 33.704 -11.799 -39.093 1.00 80.62 280 LYS A CA 1
ATOM 2289 C C . LYS A 1 280 ? 35.173 -11.471 -38.866 1.00 80.62 280 LYS A C 1
ATOM 2291 O O . LYS A 1 280 ? 35.633 -10.395 -39.222 1.00 80.62 280 LYS A O 1
ATOM 2296 N N . GLU A 1 281 ? 35.903 -12.401 -38.276 1.00 84.62 281 GLU A N 1
ATOM 2297 C CA . GLU A 1 281 ? 37.344 -12.273 -38.064 1.00 84.62 281 GLU A CA 1
ATOM 2298 C C . GLU A 1 281 ? 38.057 -12.471 -39.412 1.00 84.62 281 GLU A C 1
ATOM 2300 O O . GLU A 1 281 ? 37.837 -13.473 -40.098 1.00 84.62 281 GLU A O 1
ATOM 2305 N N . THR A 1 282 ? 38.846 -11.483 -39.836 1.00 80.06 282 THR A N 1
ATOM 2306 C CA . THR A 1 282 ? 39.562 -11.482 -41.126 1.00 80.06 282 THR A CA 1
ATOM 2307 C C . THR A 1 282 ? 41.078 -11.549 -40.960 1.00 80.06 282 THR A C 1
ATOM 2309 O O . THR A 1 282 ? 41.773 -11.903 -41.911 1.00 80.06 282 THR A O 1
ATOM 2312 N N . GLY A 1 283 ? 41.588 -11.260 -39.760 1.00 79.12 283 GLY A N 1
ATOM 2313 C CA . GLY A 1 283 ? 43.001 -11.363 -39.399 1.00 79.12 283 GLY A CA 1
ATOM 2314 C C . GLY A 1 283 ? 43.227 -12.169 -38.120 1.00 79.12 283 GLY A C 1
ATOM 2315 O O . GLY A 1 283 ? 42.280 -12.577 -37.450 1.00 79.12 283 GLY A O 1
ATOM 2316 N N . GLU A 1 284 ? 44.495 -12.404 -37.781 1.00 79.12 284 GLU A N 1
ATOM 2317 C CA . GLU A 1 284 ? 44.866 -13.098 -36.544 1.00 79.12 284 GLU A CA 1
ATOM 2318 C C . GLU A 1 284 ? 44.723 -12.180 -35.315 1.00 79.12 284 GLU A C 1
ATOM 2320 O O . GLU A 1 284 ? 45.079 -10.997 -35.382 1.00 79.12 284 GLU A O 1
ATOM 2325 N N . PRO A 1 285 ? 44.231 -12.704 -34.177 1.00 80.12 285 PRO A N 1
ATOM 2326 C CA . PRO A 1 285 ? 44.146 -11.940 -32.944 1.00 80.12 285 PRO A CA 1
ATOM 2327 C C . PRO A 1 285 ? 45.528 -11.682 -32.350 1.00 80.12 285 PRO A C 1
ATOM 2329 O O . PRO A 1 285 ? 46.401 -12.550 -32.324 1.00 80.12 285 PRO A O 1
ATOM 2332 N N . ASN A 1 286 ? 45.692 -10.514 -31.740 1.00 80.12 286 ASN A N 1
ATOM 2333 C CA . ASN A 1 286 ? 46.809 -10.261 -30.845 1.00 80.12 286 ASN A CA 1
ATOM 2334 C C . ASN A 1 286 ? 46.468 -10.785 -29.457 1.00 80.12 286 ASN A C 1
ATOM 2336 O O . ASN A 1 286 ? 45.457 -10.407 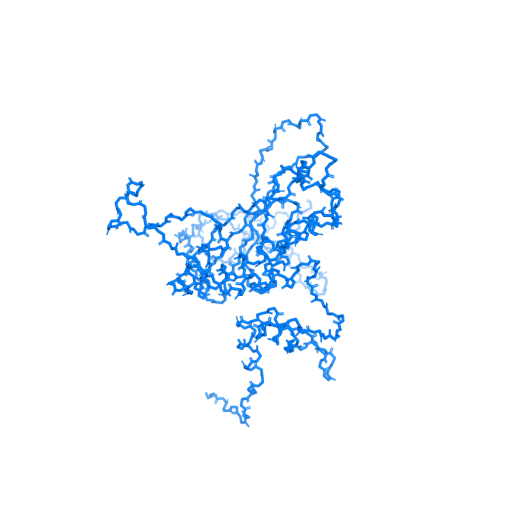-28.868 1.00 80.12 286 ASN A O 1
ATOM 2340 N N . ILE A 1 287 ? 47.323 -11.645 -28.917 1.00 84.38 287 ILE A N 1
ATOM 2341 C CA . ILE A 1 287 ? 47.140 -12.176 -27.570 1.00 84.38 287 ILE A CA 1
ATOM 2342 C C . ILE A 1 287 ? 47.837 -11.238 -26.591 1.00 84.38 287 ILE A C 1
ATOM 2344 O O . ILE A 1 287 ? 49.064 -11.137 -26.590 1.00 84.38 287 ILE A O 1
ATOM 2348 N N . ILE A 1 288 ? 47.057 -10.581 -25.738 1.00 85.75 288 ILE A N 1
ATOM 2349 C CA . ILE A 1 288 ? 47.571 -9.758 -24.640 1.00 85.75 288 ILE A CA 1
ATOM 2350 C C . ILE A 1 288 ? 47.182 -10.364 -23.296 1.00 85.75 288 ILE A C 1
ATOM 2352 O O . ILE A 1 288 ? 46.198 -11.094 -23.179 1.00 85.75 288 ILE A O 1
ATOM 2356 N N . GLU A 1 289 ? 47.959 -10.061 -22.263 1.00 83.81 289 GLU A N 1
ATOM 2357 C CA . GLU A 1 289 ? 47.668 -10.496 -20.903 1.00 83.81 289 GLU A CA 1
ATOM 2358 C C . GLU A 1 289 ? 47.077 -9.332 -20.104 1.00 83.81 289 GLU A C 1
ATOM 2360 O O . GLU A 1 289 ? 47.741 -8.329 -19.849 1.00 83.81 289 GLU A O 1
ATOM 2365 N N . LEU A 1 290 ? 45.805 -9.458 -19.724 1.00 76.44 290 LEU A N 1
ATOM 2366 C CA . LEU A 1 290 ? 45.071 -8.468 -18.936 1.00 76.44 290 LEU A CA 1
ATOM 2367 C C . LEU A 1 290 ? 44.580 -9.128 -17.648 1.00 76.44 290 LEU A C 1
ATOM 2369 O O . LEU A 1 290 ? 43.810 -10.087 -17.682 1.00 76.44 290 LEU A O 1
ATOM 2373 N N . GLY A 1 291 ? 45.049 -8.634 -16.499 1.00 79.25 291 GLY A N 1
ATOM 2374 C CA . GLY A 1 291 ? 44.654 -9.159 -15.186 1.00 79.25 291 GLY A CA 1
ATOM 2375 C C . GLY A 1 291 ? 44.953 -10.654 -14.988 1.00 79.25 291 GLY A C 1
ATOM 2376 O O . GLY A 1 291 ? 44.157 -11.350 -14.361 1.00 79.25 291 GLY A O 1
ATOM 2377 N N . GLY A 1 292 ? 46.051 -11.163 -15.564 1.00 83.81 292 GLY A N 1
ATOM 2378 C CA . GLY A 1 292 ? 46.447 -12.579 -15.486 1.00 83.81 292 GLY A CA 1
ATOM 2379 C C . GLY A 1 292 ? 45.638 -13.526 -16.381 1.00 83.81 292 GLY A C 1
ATOM 2380 O O . GLY A 1 292 ? 45.706 -14.744 -16.217 1.00 83.81 292 GLY A O 1
ATOM 2381 N N . LYS A 1 293 ? 44.843 -12.989 -17.316 1.00 78.50 293 LYS A N 1
ATOM 2382 C CA . LYS A 1 293 ? 44.128 -13.765 -18.336 1.00 78.50 293 LYS A CA 1
ATOM 2383 C C . LYS A 1 293 ? 44.648 -13.408 -19.722 1.00 78.50 293 LYS A C 1
ATOM 2385 O O . LYS A 1 293 ? 44.830 -12.233 -20.034 1.00 78.50 293 LYS A O 1
ATOM 2390 N N . LYS A 1 294 ? 44.835 -14.427 -20.564 1.00 83.12 294 LYS A N 1
ATOM 2391 C CA . LYS A 1 294 ? 45.102 -14.244 -21.994 1.00 83.12 294 LYS A CA 1
ATOM 2392 C C . LYS A 1 294 ? 43.815 -13.813 -22.687 1.00 83.12 294 LYS A C 1
ATOM 2394 O O . LYS A 1 294 ? 42.799 -14.497 -22.572 1.00 83.12 294 LYS A O 1
ATOM 2399 N N . VAL A 1 295 ? 43.871 -12.684 -23.377 1.00 82.50 295 VAL A N 1
ATOM 2400 C CA . VAL A 1 295 ? 42.756 -12.093 -24.112 1.00 82.50 295 VAL A CA 1
ATOM 2401 C C . VAL A 1 295 ? 43.175 -11.932 -25.567 1.00 82.50 295 VAL A C 1
ATOM 2403 O O . VAL A 1 295 ? 44.251 -11.413 -25.852 1.00 82.50 295 VAL A O 1
ATOM 2406 N N . GLU A 1 296 ? 42.316 -12.383 -26.474 1.00 81.81 296 GLU A N 1
ATOM 2407 C CA . GLU A 1 296 ? 42.454 -12.173 -27.914 1.00 81.81 296 GLU A CA 1
ATOM 2408 C C . GLU A 1 296 ? 41.873 -10.808 -28.290 1.00 81.81 296 GLU A C 1
ATOM 2410 O O . GLU A 1 296 ? 40.697 -10.532 -28.040 1.00 81.81 296 GLU A O 1
ATOM 2415 N N . VAL A 1 297 ? 42.701 -9.953 -28.884 1.00 78.75 297 VAL A N 1
ATOM 2416 C CA . VAL A 1 297 ? 42.344 -8.596 -29.300 1.00 78.75 297 VAL A CA 1
ATOM 2417 C C . VAL A 1 297 ? 42.492 -8.470 -30.808 1.00 78.75 297 VAL A C 1
ATOM 2419 O O . VAL A 1 297 ? 43.564 -8.695 -31.369 1.00 78.75 297 VAL A O 1
ATOM 2422 N N . PHE A 1 298 ? 41.401 -8.073 -31.452 1.00 78.81 298 PHE A N 1
ATOM 2423 C CA . PHE A 1 298 ? 41.347 -7.767 -32.874 1.00 78.81 298 PHE A CA 1
ATOM 2424 C C . PHE A 1 298 ? 41.415 -6.248 -33.037 1.00 78.81 298 PHE A C 1
ATOM 2426 O O . PHE A 1 298 ? 40.593 -5.526 -32.473 1.00 78.81 298 PHE A O 1
ATOM 2433 N N . PHE A 1 299 ? 42.417 -5.764 -33.768 1.00 77.31 299 PHE A N 1
ATOM 2434 C CA . PHE A 1 299 ? 42.578 -4.345 -34.091 1.00 77.31 299 PHE A CA 1
ATOM 2435 C C . PHE A 1 299 ? 41.895 -3.995 -35.415 1.00 77.31 299 PHE A C 1
ATOM 2437 O O . PHE A 1 299 ? 41.458 -4.881 -36.157 1.00 77.31 299 PHE A O 1
ATOM 2444 N N . ASP A 1 300 ? 41.812 -2.700 -35.712 1.00 74.56 300 ASP A N 1
ATOM 2445 C CA . ASP A 1 300 ? 41.231 -2.204 -36.957 1.00 74.56 300 ASP A CA 1
ATOM 2446 C C . ASP A 1 300 ? 41.862 -2.890 -38.185 1.00 74.56 300 ASP A C 1
ATOM 2448 O O . ASP A 1 300 ? 43.079 -3.078 -38.261 1.00 74.56 300 ASP A O 1
ATOM 2452 N N . GLY A 1 301 ? 41.014 -3.352 -39.105 1.00 76.62 301 GLY A N 1
ATOM 2453 C CA . GLY A 1 301 ? 41.402 -4.161 -40.266 1.00 76.62 301 GLY A CA 1
ATOM 2454 C C . GLY A 1 301 ? 41.527 -5.680 -40.044 1.00 76.62 301 GLY A C 1
ATOM 2455 O O . GLY A 1 301 ? 41.686 -6.404 -41.023 1.00 76.62 301 GLY A O 1
ATOM 2456 N N . SER A 1 302 ? 41.425 -6.191 -38.808 1.00 76.44 302 SER A N 1
ATOM 2457 C CA . SER A 1 302 ? 41.449 -7.646 -38.512 1.00 76.44 302 SER A CA 1
ATOM 2458 C C . SER A 1 302 ? 40.065 -8.268 -38.269 1.00 76.44 302 SER A C 1
ATOM 2460 O O . SER A 1 302 ? 39.949 -9.460 -37.969 1.00 76.44 302 SER A O 1
ATOM 2462 N N . PHE A 1 303 ? 39.007 -7.473 -38.429 1.00 81.25 303 PHE A N 1
ATOM 2463 C CA . PHE A 1 303 ? 37.623 -7.923 -38.392 1.00 81.25 303 PHE A CA 1
ATOM 2464 C C . PHE A 1 303 ? 36.741 -7.079 -39.320 1.00 81.25 303 PHE A C 1
ATOM 2466 O O . PHE A 1 303 ? 37.058 -5.936 -39.639 1.00 81.25 303 PHE A O 1
ATOM 2473 N N . GLU A 1 304 ? 35.602 -7.637 -39.715 1.00 81.31 304 GLU A N 1
ATOM 2474 C CA . GLU A 1 304 ? 34.555 -6.968 -40.482 1.00 81.31 304 GLU A CA 1
ATOM 2475 C C . GLU A 1 304 ? 33.204 -7.155 -39.790 1.00 81.31 304 GLU A C 1
ATOM 2477 O O . GLU A 1 304 ? 32.899 -8.228 -39.265 1.00 81.31 304 GLU A O 1
ATOM 2482 N N . ILE A 1 305 ? 32.367 -6.120 -39.813 1.00 81.69 305 ILE A N 1
ATOM 2483 C CA . ILE A 1 305 ? 30.973 -6.224 -39.381 1.00 81.69 305 ILE A CA 1
ATOM 2484 C C . ILE A 1 305 ? 30.143 -6.606 -40.604 1.00 81.69 305 ILE A C 1
ATOM 2486 O O . ILE A 1 305 ? 30.069 -5.855 -41.576 1.00 81.69 305 ILE A O 1
ATOM 2490 N N . VAL A 1 306 ? 29.517 -7.778 -40.560 1.00 83.62 306 VAL A N 1
ATOM 2491 C CA . VAL A 1 306 ? 28.732 -8.325 -41.670 1.00 83.62 306 VAL A CA 1
ATOM 2492 C C . VAL A 1 306 ? 27.275 -8.501 -41.270 1.00 83.62 306 VAL A C 1
ATOM 2494 O O . VAL A 1 306 ? 26.963 -8.831 -40.125 1.00 83.62 306 VAL A O 1
ATOM 2497 N N . ARG A 1 307 ? 26.375 -8.300 -42.233 1.00 81.88 307 ARG A N 1
ATOM 2498 C CA . ARG A 1 307 ? 24.948 -8.580 -42.072 1.00 81.88 307 ARG A CA 1
ATOM 2499 C C . ARG A 1 307 ? 24.668 -10.035 -42.458 1.00 81.88 307 ARG A C 1
ATOM 2501 O O . ARG A 1 307 ? 25.065 -10.464 -43.539 1.00 81.88 307 ARG A O 1
ATOM 2508 N N . GLY A 1 308 ? 24.007 -10.785 -41.587 1.00 78.44 308 GLY A N 1
ATOM 2509 C CA . GLY A 1 308 ? 23.631 -12.186 -41.767 1.00 78.44 308 GLY A CA 1
ATOM 2510 C C . GLY A 1 308 ? 22.170 -12.440 -41.396 1.00 78.44 308 GLY A C 1
ATOM 2511 O O . GLY A 1 308 ? 21.419 -11.511 -41.114 1.00 78.44 308 GLY A O 1
ATOM 2512 N N . GLU A 1 309 ? 21.756 -13.707 -41.400 1.00 77.75 309 GLU A N 1
ATOM 2513 C CA . GLU A 1 309 ? 20.378 -14.067 -41.053 1.00 77.75 309 GLU A CA 1
ATOM 2514 C C . GLU A 1 309 ? 20.076 -13.780 -39.571 1.00 77.75 309 GLU A C 1
ATOM 2516 O O . GLU A 1 309 ? 20.921 -14.070 -38.717 1.00 77.75 309 GLU A O 1
ATOM 2521 N N . PRO A 1 310 ? 18.884 -13.251 -39.238 1.00 75.12 310 PRO A N 1
ATOM 2522 C CA . PRO A 1 310 ? 18.430 -13.105 -37.859 1.00 75.12 310 PRO A CA 1
ATOM 2523 C C . PRO A 1 310 ? 18.506 -14.435 -37.106 1.00 75.12 310 PRO A C 1
ATOM 2525 O O . PRO A 1 310 ? 17.925 -15.430 -37.543 1.00 75.12 310 PRO A O 1
ATOM 2528 N N . SER A 1 311 ? 19.204 -14.484 -35.970 1.00 67.94 311 SER A N 1
ATOM 2529 C CA . SER A 1 311 ? 19.284 -15.726 -35.195 1.00 67.94 311 SER A CA 1
ATOM 2530 C C . SER A 1 311 ? 19.270 -15.514 -33.682 1.00 67.94 311 SER A C 1
ATOM 2532 O O . SER A 1 311 ? 19.758 -14.520 -33.155 1.00 67.94 311 SER A O 1
ATOM 2534 N N . ASN A 1 312 ? 18.740 -16.517 -32.977 1.00 65.56 312 ASN A N 1
ATOM 2535 C CA . ASN A 1 312 ? 18.789 -16.657 -31.517 1.00 65.56 312 ASN A CA 1
ATOM 2536 C C . ASN A 1 312 ? 20.176 -17.137 -31.026 1.00 65.56 312 ASN A C 1
ATOM 2538 O O . ASN A 1 312 ? 20.424 -17.284 -29.832 1.00 65.56 312 ASN A O 1
ATOM 2542 N N . ARG A 1 313 ? 21.119 -17.456 -31.923 1.00 54.19 313 ARG A N 1
ATOM 2543 C CA . ARG A 1 313 ? 22.433 -17.906 -31.461 1.00 54.19 313 ARG A CA 1
ATOM 2544 C C . ARG A 1 313 ? 23.168 -16.709 -30.871 1.00 54.19 313 ARG A C 1
ATOM 2546 O O . ARG A 1 313 ? 23.421 -15.727 -31.556 1.00 54.19 313 ARG A O 1
ATOM 2553 N N . HIS A 1 314 ? 23.591 -16.845 -29.617 1.00 47.66 314 HIS A N 1
ATOM 2554 C CA . HIS A 1 314 ? 24.611 -16.020 -28.966 1.00 47.66 314 HIS A CA 1
ATOM 2555 C C . HIS A 1 314 ? 25.989 -16.118 -29.663 1.00 47.66 314 HIS A C 1
ATOM 2557 O O . HIS A 1 314 ? 27.023 -16.187 -29.002 1.00 47.66 314 HIS A O 1
ATOM 2563 N N . SER A 1 315 ? 26.055 -16.143 -30.995 1.00 43.22 315 SER A N 1
ATOM 2564 C CA . SER A 1 315 ? 27.281 -15.873 -31.740 1.00 43.22 315 SER A CA 1
ATOM 2565 C C . SER A 1 315 ? 27.551 -14.372 -31.651 1.00 43.22 315 SER A C 1
ATOM 2567 O O . SER A 1 315 ? 27.228 -13.612 -32.555 1.00 43.22 315 SER A O 1
ATOM 2569 N N . ALA A 1 316 ? 28.061 -13.980 -30.479 1.00 43.97 316 ALA A N 1
ATOM 2570 C CA . ALA A 1 316 ? 28.625 -12.684 -30.122 1.00 43.97 316 ALA A CA 1
ATOM 2571 C C . ALA A 1 316 ? 27.891 -11.458 -30.707 1.00 43.97 316 ALA A C 1
ATOM 2573 O O . ALA A 1 316 ? 28.445 -10.769 -31.563 1.00 43.97 316 ALA A O 1
ATOM 2574 N N . PRO A 1 317 ? 26.689 -11.112 -30.209 1.00 40.34 317 PRO A N 1
ATOM 2575 C CA . PRO A 1 317 ? 26.156 -9.774 -30.429 1.00 40.34 317 PRO A CA 1
ATOM 2576 C C . PRO A 1 317 ? 27.063 -8.787 -29.690 1.00 40.34 317 PRO A C 1
ATOM 2578 O O . PRO A 1 317 ? 26.944 -8.697 -28.478 1.00 40.34 317 PRO A O 1
ATOM 2581 N N . LEU A 1 318 ? 28.016 -8.137 -30.376 1.00 45.16 318 LEU A N 1
ATOM 2582 C CA . LEU A 1 318 ? 28.782 -6.964 -29.902 1.00 45.16 318 LEU A CA 1
ATOM 2583 C C . LEU A 1 318 ? 29.184 -6.976 -28.399 1.00 45.16 318 LEU A C 1
ATOM 2585 O O . LEU A 1 318 ? 29.199 -5.946 -27.740 1.00 45.16 318 LEU A O 1
ATOM 2589 N N . ASN A 1 319 ? 29.508 -8.157 -27.858 1.00 37.00 319 ASN A N 1
ATOM 2590 C CA . ASN A 1 319 ? 29.837 -8.397 -26.442 1.00 37.00 319 ASN A CA 1
ATOM 2591 C C . ASN A 1 319 ? 31.226 -9.034 -26.280 1.00 37.00 319 ASN A C 1
ATOM 2593 O O . ASN A 1 319 ? 31.586 -9.505 -25.202 1.00 37.00 319 ASN A O 1
ATOM 2597 N N . LYS A 1 320 ? 32.040 -9.052 -27.344 1.00 40.66 320 LYS A N 1
ATOM 2598 C CA . LYS A 1 320 ? 33.490 -8.997 -27.147 1.00 40.66 320 LYS A CA 1
ATOM 2599 C C . LYS A 1 320 ? 33.766 -7.546 -26.766 1.00 40.66 320 LYS A C 1
ATOM 2601 O O . LYS A 1 320 ? 33.347 -6.660 -27.503 1.00 40.66 320 LYS A O 1
ATOM 2606 N N . ASN A 1 321 ? 34.392 -7.313 -25.613 1.00 38.72 321 ASN A N 1
ATOM 2607 C CA . ASN A 1 321 ? 34.855 -5.991 -25.186 1.00 38.72 321 ASN A CA 1
ATOM 2608 C C . ASN A 1 321 ? 35.825 -5.439 -26.242 1.00 38.72 321 ASN A C 1
ATOM 2610 O O . ASN A 1 321 ? 37.036 -5.615 -26.139 1.00 38.72 321 ASN A O 1
ATOM 2614 N N . LEU A 1 322 ? 35.279 -4.832 -27.290 1.00 40.62 322 LEU A N 1
ATOM 2615 C CA . LEU A 1 322 ? 36.020 -4.105 -28.300 1.00 40.62 322 LEU A CA 1
ATOM 2616 C C . LEU A 1 322 ? 36.301 -2.741 -27.684 1.00 40.62 322 LEU A C 1
ATOM 2618 O O . LEU A 1 322 ? 35.432 -1.874 -27.616 1.00 40.62 322 LEU A O 1
ATOM 2622 N N . ALA A 1 323 ? 37.504 -2.596 -27.139 1.00 34.78 323 ALA A N 1
ATOM 2623 C CA . ALA A 1 323 ? 38.032 -1.289 -26.803 1.00 34.78 323 ALA A CA 1
ATOM 2624 C C . ALA A 1 323 ? 38.302 -0.558 -28.125 1.00 34.78 323 ALA A C 1
ATOM 2626 O O . ALA A 1 323 ? 39.222 -0.915 -28.858 1.00 34.78 323 ALA A O 1
ATOM 2627 N N . PHE A 1 324 ? 37.460 0.421 -28.446 1.00 35.28 324 PHE A N 1
ATOM 2628 C CA . PHE A 1 324 ? 37.716 1.373 -29.520 1.00 35.28 324 PHE A CA 1
ATOM 2629 C C . PHE A 1 324 ? 38.657 2.451 -28.964 1.00 35.28 324 PHE A C 1
ATOM 2631 O O . PHE A 1 324 ? 38.351 3.034 -27.923 1.00 35.28 324 PHE A O 1
ATOM 2638 N N . ASN A 1 325 ? 39.802 2.665 -29.618 1.00 31.14 325 ASN A N 1
ATOM 2639 C CA . ASN A 1 325 ? 40.673 3.820 -29.371 1.00 31.14 325 ASN A CA 1
ATOM 2640 C C . ASN A 1 325 ? 40.271 4.984 -30.270 1.00 31.14 325 ASN A C 1
ATOM 2642 O O . ASN A 1 325 ? 39.971 4.709 -31.455 1.00 31.14 325 ASN A O 1
#

Radius of gyration: 28.83 Å; chains: 1; bounding box: 80×75×70 Å

Secondary structure (DSSP, 8-state):
------S---HHHHHHHHHHHH-GGGEEEEE-TTSSEEEEE-HHHHHHHT-SS--------S----TTHHHHHHHHHS---------TTT-TTTTT-------S-HHHHHHHHHHHHTTTEEEEEE------SSS------SSS-HHHHHHHTT-B-TT--B-----TT-TTHHHHHHHHHHHHHHHHHHHEEEEEEEEEEE-TTTHHHHHHHHIIIIIGGGEEEEEEEE-S-TTPPPPTT-SS---EEEEEEEESSGGG-----------GGG--EEEEE-SPPEEEEETTEEEEEPPTTSEEEEE-------S-SS-S-----